Protein AF-A0A7Y4YGF5-F1 (afdb_monomer)

Mean predicted aligned error: 9.77 Å

Nearest PDB structures (foldseek):
  4p02-assembly1_A  TM=7.481E-01  e=6.201E-06  Cereibacter sphaeroides 2.4.1
  5y4r-assembly1_D  TM=6.541E-01  e=2.523E-05  Pseudomonas aeruginosa PAO1
  2rde-assembly1_A  TM=3.828E-01  e=5.875E-06  Vibrio cholerae O395
  1yln-assembly1_A-2  TM=3.482E-01  e=8.122E-06  Vibrio cholerae O1
  7lby-assembly1_A  TM=5.096E-01  e=1.640E-02  Escherichia coli K-12

Structure (mmCIF, N/CA/C/O backbone):
data_AF-A0A7Y4YGF5-F1
#
_entry.id   AF-A0A7Y4YGF5-F1
#
loop_
_atom_site.group_PDB
_atom_site.id
_atom_site.type_symbol
_atom_site.label_atom_id
_atom_site.label_alt_id
_atom_site.label_comp_id
_atom_site.label_asym_id
_atom_site.label_entity_id
_atom_site.label_seq_id
_atom_site.pdbx_PDB_ins_code
_atom_site.Cartn_x
_atom_site.Cartn_y
_atom_site.Cartn_z
_atom_site.occupancy
_atom_site.B_iso_or_equiv
_atom_site.auth_seq_id
_atom_site.auth_comp_id
_atom_site.auth_asym_id
_atom_site.auth_atom_id
_atom_site.pdbx_PDB_model_num
ATOM 1 N N . VAL A 1 1 ? -2.209 5.111 -24.260 1.00 53.00 1 VAL A N 1
ATOM 2 C CA . VAL A 1 1 ? -2.854 5.921 -23.199 1.00 53.00 1 VAL A CA 1
ATOM 3 C C . VAL A 1 1 ? -3.320 4.959 -22.131 1.00 53.00 1 VAL A C 1
ATOM 5 O O . VAL A 1 1 ? -4.175 4.133 -22.423 1.00 53.00 1 VAL A O 1
ATOM 8 N N . THR A 1 2 ? -2.719 5.013 -20.946 1.00 51.09 2 THR A N 1
ATOM 9 C CA . THR A 1 2 ? -3.101 4.150 -19.822 1.00 51.09 2 THR A CA 1
ATOM 10 C C . THR A 1 2 ? -4.464 4.606 -19.287 1.00 51.09 2 THR A C 1
ATOM 12 O O . THR A 1 2 ? -4.613 5.800 -18.996 1.00 51.09 2 THR A O 1
ATOM 15 N N . PRO A 1 3 ? -5.471 3.725 -19.170 1.00 59.25 3 PRO A N 1
ATOM 16 C CA . PRO A 1 3 ? -6.746 4.092 -18.567 1.00 59.25 3 PRO A CA 1
ATOM 17 C C . PRO A 1 3 ? -6.521 4.461 -17.096 1.00 59.25 3 PRO A C 1
ATOM 19 O O . PRO A 1 3 ? -5.985 3.668 -16.324 1.00 59.25 3 PRO A O 1
ATOM 22 N N . LYS A 1 4 ? -6.910 5.671 -16.685 1.00 54.59 4 LYS A N 1
ATOM 23 C CA . LYS A 1 4 ? -6.861 6.069 -15.270 1.00 54.59 4 LYS A CA 1
ATOM 24 C C . LYS A 1 4 ? -8.088 5.516 -14.541 1.00 54.59 4 LYS A C 1
ATOM 26 O O . LYS A 1 4 ? -9.187 5.557 -15.080 1.00 54.59 4 LYS A O 1
ATOM 31 N N . GLY A 1 5 ? -7.903 5.045 -13.308 1.00 58.50 5 GLY A N 1
ATOM 32 C CA . GLY A 1 5 ? -9.007 4.654 -12.419 1.00 58.50 5 GLY A CA 1
ATOM 33 C C . GLY A 1 5 ? -9.378 3.168 -12.414 1.00 58.50 5 GLY A C 1
ATOM 34 O O . GLY A 1 5 ? -10.356 2.801 -11.769 1.00 58.50 5 GLY A O 1
ATOM 35 N N . LEU A 1 6 ? -8.610 2.297 -13.076 1.00 60.84 6 LEU A N 1
ATOM 36 C CA . LEU A 1 6 ? -8.806 0.853 -12.950 1.00 60.84 6 LEU A CA 1
ATOM 37 C C . LEU A 1 6 ? -8.254 0.359 -11.606 1.00 60.84 6 LEU A C 1
ATOM 39 O O . LEU A 1 6 ? -7.063 0.480 -11.318 1.00 60.84 6 LEU A O 1
ATOM 43 N N . LEU A 1 7 ? -9.132 -0.208 -10.778 1.00 68.06 7 LEU A N 1
ATOM 44 C CA . LEU A 1 7 ? -8.719 -0.981 -9.614 1.00 68.06 7 LEU A CA 1
ATOM 45 C C . LEU A 1 7 ? -8.178 -2.317 -10.109 1.00 68.06 7 LEU A C 1
ATOM 47 O O . LEU A 1 7 ? -8.886 -3.068 -10.777 1.00 68.06 7 LEU A O 1
ATOM 51 N N . SER A 1 8 ? -6.934 -2.621 -9.758 1.00 71.25 8 SER A N 1
ATOM 52 C CA . SER A 1 8 ? -6.343 -3.921 -10.051 1.00 71.25 8 SER A CA 1
ATOM 53 C C . SER A 1 8 ? -5.836 -4.552 -8.768 1.00 71.25 8 SER A C 1
ATOM 55 O O . SER A 1 8 ? -5.040 -3.967 -8.029 1.00 71.25 8 SER A O 1
ATOM 57 N N . GLU A 1 9 ? -6.313 -5.762 -8.489 1.00 71.06 9 GLU A N 1
ATOM 58 C CA . GLU A 1 9 ? -5.846 -6.561 -7.355 1.00 71.06 9 GLU A CA 1
ATOM 59 C C . GLU A 1 9 ? -4.568 -7.342 -7.682 1.00 71.06 9 GLU A C 1
ATOM 61 O O . GLU A 1 9 ? -3.843 -7.768 -6.778 1.00 71.06 9 GLU A O 1
ATOM 66 N N . GLN A 1 10 ? -4.277 -7.520 -8.972 1.00 75.69 10 GLN A N 1
ATOM 67 C CA . GLN A 1 10 ? -3.172 -8.328 -9.469 1.00 75.69 10 GLN A CA 1
ATOM 68 C C . GLN A 1 10 ? -2.204 -7.479 -10.282 1.00 75.69 10 GLN A C 1
ATOM 70 O O . GLN A 1 10 ? -2.506 -6.371 -10.713 1.00 75.69 10 GLN A O 1
ATOM 75 N N . ARG A 1 11 ? -0.980 -7.975 -10.436 1.00 80.50 11 ARG A N 1
ATOM 76 C CA . ARG A 1 11 ? -0.036 -7.326 -11.337 1.00 80.50 11 ARG A CA 1
ATOM 77 C C . ARG A 1 11 ? -0.372 -7.731 -12.761 1.00 80.50 11 ARG A C 1
ATOM 79 O O . ARG A 1 11 ? -0.388 -8.923 -13.053 1.00 80.50 11 ARG A O 1
ATOM 86 N N . SER A 1 12 ? -0.579 -6.745 -13.612 1.00 84.94 12 SER A N 1
ATOM 87 C CA . SER A 1 12 ? -0.791 -6.905 -15.044 1.00 84.94 12 SER A CA 1
ATOM 88 C C . SER A 1 12 ? 0.358 -6.256 -15.797 1.00 84.94 12 SER A C 1
ATOM 90 O O . SER A 1 12 ? 0.938 -5.270 -15.347 1.00 84.94 12 SER A O 1
ATOM 92 N N . PHE A 1 13 ? 0.689 -6.821 -16.949 1.00 87.25 13 PHE A N 1
ATOM 93 C CA . PHE A 1 13 ? 1.588 -6.174 -17.888 1.00 87.25 13 PHE A CA 1
ATOM 94 C C . PHE A 1 13 ? 0.768 -5.443 -18.943 1.00 87.25 13 PHE A C 1
ATOM 96 O O . PHE A 1 13 ? -0.071 -6.062 -19.603 1.00 87.25 13 PHE A O 1
ATOM 103 N N . ASP A 1 14 ? 1.008 -4.145 -19.111 1.00 88.38 14 ASP A N 1
ATOM 104 C CA . ASP A 1 14 ? 0.356 -3.358 -20.157 1.00 88.38 14 ASP A CA 1
ATOM 105 C C . ASP A 1 14 ? 1.042 -3.605 -21.509 1.00 88.38 14 ASP A C 1
ATOM 107 O O . ASP A 1 14 ? 1.901 -2.839 -21.953 1.00 88.38 14 ASP A O 1
ATOM 111 N N . TRP A 1 15 ? 0.657 -4.695 -22.180 1.00 88.25 15 TRP A N 1
ATOM 112 C CA . TRP A 1 15 ? 1.153 -5.046 -23.517 1.00 88.25 15 TRP A CA 1
ATOM 113 C C . TRP A 1 15 ? 0.873 -3.960 -24.554 1.00 88.25 15 TRP A C 1
ATOM 115 O O . TRP A 1 15 ? 1.685 -3.740 -25.449 1.00 88.25 15 TRP A O 1
ATOM 125 N N . ARG A 1 16 ? -0.262 -3.260 -24.442 1.00 88.00 16 ARG A N 1
ATOM 126 C CA . ARG A 1 16 ? -0.685 -2.289 -25.455 1.00 88.00 16 ARG A CA 1
ATOM 127 C C . ARG A 1 16 ? 0.216 -1.063 -25.446 1.00 88.00 16 ARG A C 1
ATOM 129 O O . ARG A 1 16 ? 0.618 -0.603 -26.511 1.00 88.00 16 ARG A O 1
ATOM 136 N N . SER A 1 17 ? 0.541 -0.541 -24.265 1.00 86.62 17 SER A N 1
ATOM 137 C CA . SER A 1 17 ? 1.413 0.633 -24.153 1.00 86.62 17 SER A CA 1
ATOM 138 C C . SER A 1 17 ? 2.902 0.291 -24.273 1.00 86.62 17 SER A C 1
ATOM 140 O O . SER A 1 17 ? 3.697 1.180 -24.564 1.00 86.62 17 SER A O 1
ATOM 142 N N . SER A 1 18 ? 3.290 -0.973 -24.074 1.00 92.56 18 SER A N 1
ATOM 143 C CA . SER A 1 18 ? 4.694 -1.414 -24.112 1.00 92.56 18 SER A CA 1
ATOM 144 C C . SER A 1 18 ? 5.109 -2.141 -25.392 1.00 92.56 18 SER A C 1
ATOM 146 O O . SER A 1 18 ? 6.280 -2.488 -25.524 1.00 92.56 18 SER A O 1
ATOM 148 N N . ALA A 1 19 ? 4.203 -2.348 -26.352 1.00 93.69 19 ALA A N 1
ATOM 149 C CA . ALA A 1 19 ? 4.481 -3.108 -27.572 1.00 93.69 19 ALA A CA 1
ATOM 150 C C . ALA A 1 19 ? 5.699 -2.581 -28.350 1.00 93.69 19 ALA A C 1
ATOM 152 O O . ALA A 1 19 ? 6.582 -3.358 -28.708 1.00 93.69 19 ALA A O 1
ATOM 153 N N . SER A 1 20 ? 5.795 -1.263 -28.562 1.00 94.38 20 SER A N 1
ATOM 154 C CA . SER A 1 20 ? 6.939 -0.652 -29.255 1.00 94.38 20 SER A CA 1
ATOM 155 C C . SER A 1 20 ? 8.254 -0.882 -28.510 1.00 94.38 20 SER A C 1
ATOM 157 O O . SER A 1 20 ? 9.275 -1.186 -29.125 1.00 94.38 20 SER A O 1
ATOM 159 N N . LEU A 1 21 ? 8.218 -0.808 -27.179 1.00 95.25 21 LEU A N 1
ATOM 160 C CA . LEU A 1 21 ? 9.375 -1.056 -26.331 1.00 95.25 21 LEU A CA 1
ATOM 161 C C . LEU A 1 21 ? 9.790 -2.532 -26.361 1.00 95.25 21 LEU A C 1
ATOM 163 O O . LEU A 1 21 ? 10.978 -2.840 -26.431 1.00 95.25 21 LEU A O 1
ATOM 167 N N . ALA A 1 22 ? 8.821 -3.448 -26.353 1.00 96.19 22 ALA A N 1
ATOM 168 C CA . ALA A 1 22 ? 9.066 -4.881 -26.455 1.00 96.19 22 ALA A CA 1
ATOM 169 C C . ALA A 1 22 ? 9.700 -5.238 -27.807 1.00 96.19 22 ALA A C 1
ATOM 171 O O . ALA A 1 22 ? 10.696 -5.956 -27.841 1.00 96.19 22 ALA A O 1
ATOM 172 N N . ILE A 1 23 ? 9.187 -4.674 -28.904 1.00 97.25 23 ILE A N 1
ATOM 173 C CA . ILE A 1 23 ? 9.754 -4.848 -30.248 1.00 97.25 23 ILE A CA 1
ATOM 174 C C . ILE A 1 23 ? 11.189 -4.316 -30.302 1.00 97.25 23 ILE A C 1
ATOM 176 O O . ILE A 1 23 ? 12.085 -5.038 -30.733 1.00 97.25 23 ILE A O 1
ATOM 180 N N . ALA A 1 24 ? 11.437 -3.097 -29.810 1.00 97.12 24 ALA A N 1
ATOM 181 C CA . ALA A 1 24 ? 12.786 -2.536 -29.754 1.00 97.12 24 ALA A CA 1
ATOM 182 C C . ALA A 1 24 ? 13.741 -3.430 -28.943 1.00 97.12 24 ALA A C 1
ATOM 184 O O . ALA A 1 24 ? 14.848 -3.712 -29.391 1.00 97.12 24 ALA A O 1
ATOM 185 N N . THR A 1 25 ? 13.283 -3.951 -27.800 1.00 97.50 25 THR A N 1
ATOM 186 C CA . THR A 1 25 ? 14.051 -4.889 -26.961 1.00 97.50 25 THR A CA 1
ATOM 187 C C . THR A 1 25 ? 14.426 -6.153 -27.727 1.00 97.50 25 THR A C 1
ATOM 189 O O . THR A 1 25 ? 15.579 -6.575 -27.682 1.00 97.50 25 THR A O 1
ATOM 192 N N . LEU A 1 26 ? 13.476 -6.745 -28.456 1.00 97.62 26 LEU A N 1
ATOM 193 C CA . LEU A 1 26 ? 13.715 -7.939 -29.270 1.00 97.62 26 LEU A CA 1
ATOM 194 C C . LEU A 1 26 ? 14.716 -7.673 -30.400 1.00 97.62 26 LEU A C 1
ATOM 196 O O . LEU A 1 26 ? 15.623 -8.476 -30.606 1.00 97.62 26 LEU A O 1
ATOM 200 N N . ILE A 1 27 ? 14.598 -6.534 -31.089 1.00 98.06 27 ILE A N 1
ATOM 201 C CA . ILE A 1 27 ? 15.542 -6.126 -32.139 1.00 98.06 27 ILE A CA 1
ATOM 202 C C . ILE A 1 27 ? 16.947 -5.948 -31.554 1.00 98.06 27 ILE A C 1
ATOM 204 O O . ILE A 1 27 ? 17.916 -6.466 -32.106 1.00 98.06 27 ILE A O 1
ATOM 208 N N . THR A 1 28 ? 17.076 -5.260 -30.415 1.00 97.75 28 THR A N 1
ATOM 209 C CA . THR A 1 28 ? 18.371 -5.067 -29.749 1.00 97.75 28 THR A CA 1
ATOM 210 C C . THR A 1 28 ? 18.973 -6.395 -29.283 1.00 97.75 28 THR A C 1
ATOM 212 O O . THR A 1 28 ? 20.167 -6.613 -29.472 1.00 97.75 28 THR A O 1
ATOM 215 N N . LEU A 1 29 ? 18.166 -7.313 -28.740 1.00 97.94 29 LEU A N 1
ATOM 216 C CA . LEU A 1 29 ? 18.616 -8.662 -28.379 1.00 97.94 29 LEU A CA 1
ATOM 217 C C . LEU A 1 29 ? 19.137 -9.435 -29.594 1.00 97.94 29 LEU A C 1
ATOM 219 O O . LEU A 1 29 ? 20.207 -10.034 -29.516 1.00 97.94 29 LEU A O 1
ATOM 223 N N . ALA A 1 30 ? 18.416 -9.395 -30.717 1.00 97.75 30 ALA A N 1
ATOM 224 C CA . ALA A 1 30 ? 18.838 -10.045 -31.954 1.00 97.75 30 ALA A CA 1
ATOM 225 C C . ALA A 1 30 ? 20.150 -9.449 -32.493 1.00 97.75 30 ALA A C 1
ATOM 227 O O . ALA A 1 30 ? 21.046 -10.193 -32.890 1.00 97.75 30 ALA A O 1
ATOM 228 N N . ALA A 1 31 ? 20.300 -8.121 -32.448 1.00 96.12 31 ALA A N 1
ATOM 229 C CA . ALA A 1 31 ? 21.524 -7.437 -32.860 1.00 96.12 31 ALA A CA 1
ATOM 230 C C . ALA A 1 31 ? 22.727 -7.807 -31.974 1.00 96.12 31 ALA A C 1
ATOM 232 O O . ALA A 1 31 ? 23.804 -8.085 -32.497 1.00 96.12 31 ALA A O 1
ATOM 233 N N . ILE A 1 32 ? 22.544 -7.874 -30.650 1.00 96.88 32 ILE A N 1
ATOM 234 C CA . ILE A 1 32 ? 23.588 -8.316 -29.711 1.00 96.88 32 ILE A CA 1
ATOM 235 C C . ILE A 1 32 ? 23.958 -9.777 -29.965 1.00 96.88 32 ILE A C 1
ATOM 237 O O . ILE A 1 32 ? 25.141 -10.098 -30.024 1.00 96.88 32 ILE A O 1
ATOM 241 N N . ALA A 1 33 ? 22.971 -10.658 -30.141 1.00 96.50 33 ALA A N 1
ATOM 242 C CA . ALA A 1 33 ? 23.215 -12.070 -30.421 1.00 96.50 33 ALA A CA 1
ATOM 243 C C . ALA A 1 33 ? 24.006 -12.258 -31.725 1.00 96.50 33 ALA A C 1
ATOM 245 O O . ALA A 1 33 ? 24.992 -12.995 -31.739 1.00 96.50 33 ALA A O 1
ATOM 246 N N . LYS A 1 34 ? 23.629 -11.536 -32.791 1.00 95.12 34 LYS A N 1
ATOM 247 C CA . LYS A 1 34 ? 24.373 -11.509 -34.056 1.00 95.12 34 LYS A CA 1
ATOM 248 C C . LYS A 1 34 ? 25.800 -10.996 -33.852 1.00 95.12 34 LYS A C 1
ATOM 250 O O . LYS A 1 34 ? 26.739 -11.658 -34.277 1.00 95.12 34 LYS A O 1
ATOM 255 N N . GLY A 1 35 ? 25.970 -9.863 -33.171 1.00 93.25 35 GLY A N 1
ATOM 256 C CA . GLY A 1 35 ? 27.286 -9.271 -32.930 1.00 93.25 35 GLY A CA 1
ATOM 257 C C . GLY A 1 35 ? 28.203 -10.163 -32.088 1.00 93.25 35 GLY A C 1
ATOM 258 O O . GLY A 1 35 ? 29.388 -10.259 -32.381 1.00 93.25 35 GLY A O 1
ATOM 259 N N . LEU A 1 36 ? 27.669 -10.864 -31.081 1.00 94.06 36 LEU A N 1
ATOM 260 C CA . LEU A 1 36 ? 28.419 -11.847 -30.288 1.00 94.06 36 LEU A CA 1
ATOM 261 C C . LEU A 1 36 ? 28.856 -13.048 -31.130 1.00 94.06 36 LEU A C 1
ATOM 263 O O . LEU A 1 36 ? 29.982 -13.522 -30.983 1.00 94.06 36 LEU A O 1
ATOM 267 N N . TRP A 1 37 ? 27.978 -13.530 -32.011 1.00 94.00 37 TRP A N 1
ATOM 268 C CA . TRP A 1 37 ? 28.304 -14.610 -32.937 1.00 94.00 37 TRP A CA 1
ATOM 269 C C . TRP A 1 37 ? 29.412 -14.197 -33.916 1.00 94.00 37 TRP A C 1
ATOM 271 O O . TRP A 1 37 ? 30.402 -14.916 -34.048 1.00 94.00 37 TRP A O 1
ATOM 281 N N . GLU A 1 38 ? 29.305 -13.015 -34.529 1.00 91.56 38 GLU A N 1
ATOM 282 C CA . GLU A 1 38 ? 30.322 -12.480 -35.446 1.00 91.56 38 GLU A CA 1
ATOM 283 C C . GLU A 1 38 ? 31.660 -12.224 -34.740 1.00 91.56 38 GLU A C 1
ATOM 285 O O . GLU A 1 38 ? 32.713 -12.600 -35.258 1.00 91.56 38 GLU A O 1
ATOM 290 N N . PHE A 1 39 ? 31.619 -11.666 -33.526 1.00 90.56 39 PHE A N 1
ATOM 291 C CA . PHE A 1 39 ? 32.800 -11.442 -32.691 1.00 90.56 39 PHE A CA 1
ATOM 292 C C . PHE A 1 39 ? 33.558 -12.742 -32.395 1.00 90.56 39 PHE A C 1
ATOM 294 O O . PHE A 1 39 ? 34.790 -12.761 -32.414 1.00 90.56 39 PHE A O 1
ATOM 301 N N . TRP A 1 40 ? 32.828 -13.829 -32.126 1.00 89.50 40 TRP A N 1
ATOM 302 C CA . TRP A 1 40 ? 33.419 -15.130 -31.823 1.00 89.50 40 TRP A CA 1
ATOM 303 C C . TRP A 1 40 ? 33.940 -15.852 -33.073 1.00 89.50 40 TRP A C 1
ATOM 305 O O . TRP A 1 40 ? 35.007 -16.458 -33.013 1.00 89.50 40 TRP A O 1
ATOM 315 N N . TYR A 1 41 ? 33.216 -15.773 -34.195 1.00 91.31 41 TYR A N 1
ATOM 316 C CA . TYR A 1 41 ? 33.535 -16.522 -35.414 1.00 91.31 41 TYR A CA 1
ATOM 317 C C . TYR A 1 41 ? 34.598 -15.847 -36.293 1.00 91.31 41 TYR A C 1
ATOM 319 O O . TYR A 1 41 ? 35.535 -16.509 -36.732 1.00 91.31 41 TYR A O 1
ATOM 327 N N . PHE A 1 42 ? 34.475 -14.542 -36.562 1.00 86.75 42 PHE A N 1
ATOM 328 C CA . PHE A 1 42 ? 35.349 -13.857 -37.523 1.00 86.75 42 PHE A CA 1
ATOM 329 C C . PHE A 1 42 ? 36.626 -13.303 -36.888 1.00 86.75 42 PHE A C 1
ATOM 331 O O . PHE A 1 42 ? 37.650 -13.226 -37.558 1.00 86.75 42 PHE A O 1
ATOM 338 N N . GLY A 1 43 ? 36.597 -12.916 -35.607 1.00 77.25 43 GLY A N 1
ATOM 339 C CA . GLY A 1 43 ? 37.783 -12.486 -34.854 1.00 77.25 43 GLY A CA 1
ATOM 340 C C . GLY A 1 43 ? 38.513 -11.233 -35.373 1.00 77.25 43 GLY A C 1
ATOM 341 O O . GLY A 1 43 ? 39.553 -10.882 -34.814 1.00 77.25 43 GLY A O 1
ATOM 342 N N . ILE A 1 44 ? 37.978 -10.560 -36.393 1.00 72.69 44 ILE A N 1
ATOM 343 C CA . ILE A 1 44 ? 38.493 -9.329 -37.010 1.00 72.69 44 ILE A CA 1
ATOM 344 C C . ILE A 1 44 ? 37.764 -8.125 -36.389 1.00 72.69 44 ILE A C 1
ATOM 346 O O . ILE A 1 44 ? 36.592 -8.231 -36.035 1.00 72.69 44 ILE A O 1
ATOM 350 N N . GLU A 1 45 ? 38.460 -6.995 -36.212 1.00 83.44 45 GLU A N 1
ATOM 351 C CA . GLU A 1 45 ? 37.892 -5.744 -35.661 1.00 83.44 45 GLU A CA 1
ATOM 352 C C . GLU A 1 45 ? 37.242 -5.889 -34.267 1.00 83.44 45 GLU A C 1
ATOM 354 O O . GLU A 1 45 ? 36.229 -5.260 -33.949 1.00 83.44 45 GLU A O 1
ATOM 359 N N . LYS A 1 46 ? 37.847 -6.708 -33.394 1.00 86.62 46 LYS A N 1
ATOM 360 C CA . LYS A 1 46 ? 37.350 -6.971 -32.029 1.00 86.62 46 LYS A CA 1
ATOM 361 C C . LYS A 1 46 ? 37.051 -5.700 -31.233 1.00 86.62 46 LYS A C 1
ATOM 363 O O . LYS A 1 46 ? 36.074 -5.682 -30.488 1.00 86.62 46 LYS A O 1
ATOM 368 N N . ASP A 1 47 ? 37.839 -4.647 -31.426 1.00 89.50 47 ASP A N 1
ATOM 369 C CA . ASP A 1 47 ? 37.638 -3.369 -30.744 1.00 89.50 47 ASP A CA 1
ATOM 370 C C . ASP A 1 47 ? 36.309 -2.713 -31.156 1.00 89.50 47 ASP A C 1
ATOM 372 O O . ASP A 1 47 ? 35.524 -2.316 -30.295 1.00 89.50 47 ASP A O 1
ATOM 376 N N . ALA A 1 48 ? 35.986 -2.676 -32.454 1.00 90.44 48 ALA A N 1
ATOM 377 C CA . ALA A 1 48 ? 34.738 -2.092 -32.952 1.00 90.44 48 ALA A CA 1
ATOM 378 C C . ALA A 1 48 ? 33.507 -2.881 -32.478 1.00 90.44 48 ALA A C 1
ATOM 380 O O . ALA A 1 48 ? 32.522 -2.298 -32.013 1.00 90.44 48 ALA A O 1
ATOM 381 N N . TYR A 1 49 ? 33.576 -4.215 -32.526 1.00 91.12 49 TYR A N 1
ATOM 382 C CA . TYR A 1 49 ? 32.530 -5.075 -31.973 1.00 91.12 49 TYR A CA 1
ATOM 383 C C . TYR A 1 49 ? 32.362 -4.872 -30.469 1.00 91.12 49 TYR A C 1
ATOM 385 O O . TYR A 1 49 ? 31.231 -4.780 -29.998 1.00 91.12 49 TYR A O 1
ATOM 393 N N . PHE A 1 50 ? 33.457 -4.763 -29.713 1.00 91.00 50 PHE A N 1
ATOM 394 C CA . PHE A 1 50 ? 33.405 -4.526 -28.274 1.00 91.00 50 PHE A CA 1
ATOM 395 C C . PHE A 1 50 ? 32.686 -3.213 -27.941 1.00 91.00 50 PHE A C 1
ATOM 397 O O . PHE A 1 50 ? 31.792 -3.206 -27.089 1.00 91.00 50 PHE A O 1
ATOM 404 N N . PHE A 1 51 ? 33.008 -2.119 -28.640 1.00 93.06 51 PHE A N 1
ATOM 405 C CA . PHE A 1 51 ? 32.323 -0.837 -28.458 1.00 93.06 51 PHE A CA 1
ATOM 406 C C . PHE A 1 51 ? 30.830 -0.927 -28.808 1.00 93.06 51 PHE A C 1
ATOM 408 O O . PHE A 1 51 ? 29.987 -0.524 -28.002 1.00 93.06 51 PHE A O 1
ATOM 415 N N . ASN A 1 52 ? 30.483 -1.519 -29.955 1.00 94.25 52 ASN A N 1
ATOM 416 C CA . ASN A 1 52 ? 29.090 -1.663 -30.387 1.00 94.25 52 ASN A CA 1
ATOM 417 C C . ASN A 1 52 ? 28.272 -2.562 -29.452 1.00 94.25 52 ASN A C 1
ATOM 419 O O . ASN A 1 52 ? 27.146 -2.218 -29.094 1.00 94.25 52 ASN A O 1
ATOM 423 N N . LEU A 1 53 ? 28.837 -3.686 -29.005 1.00 94.94 53 LEU A N 1
ATOM 424 C CA . LEU A 1 53 ? 28.191 -4.594 -28.056 1.00 94.94 53 LEU A CA 1
ATOM 425 C C . LEU A 1 53 ? 28.018 -3.945 -26.683 1.00 94.94 53 LEU A C 1
ATOM 427 O O . LEU A 1 53 ? 26.972 -4.123 -26.056 1.00 94.94 53 LEU A O 1
ATOM 431 N N . SER A 1 54 ? 28.996 -3.159 -26.231 1.00 95.19 54 SER A N 1
ATOM 432 C CA . SER A 1 54 ? 28.894 -2.400 -24.981 1.00 95.19 54 SER A CA 1
ATOM 433 C C . SER A 1 54 ? 27.759 -1.377 -25.053 1.00 95.19 54 SER A C 1
ATOM 435 O O . SER A 1 54 ? 26.917 -1.316 -24.154 1.00 95.19 54 SER A O 1
ATOM 437 N N . TRP A 1 55 ? 27.675 -0.627 -26.155 1.00 96.50 55 TRP A N 1
ATOM 438 C CA . TRP A 1 55 ? 26.613 0.356 -26.369 1.00 96.50 55 TRP A CA 1
ATOM 439 C C . TRP A 1 55 ? 25.232 -0.292 -26.504 1.00 96.50 55 TRP A C 1
ATOM 441 O O . TRP A 1 55 ? 24.268 0.134 -25.866 1.00 96.50 55 TRP A O 1
ATOM 451 N N . ALA A 1 56 ? 25.132 -1.371 -27.281 1.00 96.38 56 ALA A N 1
ATOM 452 C CA . ALA A 1 56 ? 23.898 -2.129 -27.426 1.00 96.38 56 ALA A CA 1
ATOM 453 C C . ALA A 1 56 ? 23.442 -2.725 -26.086 1.00 96.38 56 ALA A C 1
ATOM 455 O O . ALA A 1 56 ? 22.254 -2.679 -25.777 1.00 96.38 56 ALA A O 1
ATOM 456 N N . SER A 1 57 ? 24.369 -3.210 -25.255 1.00 95.94 57 SER A N 1
ATOM 457 C CA . SER A 1 57 ? 24.066 -3.716 -23.909 1.00 95.94 57 SER A CA 1
ATOM 458 C C . SER A 1 57 ? 23.541 -2.616 -22.986 1.00 95.94 57 SER A C 1
ATOM 460 O O . SER A 1 57 ? 22.589 -2.841 -22.237 1.00 95.94 57 SER A O 1
ATOM 462 N N . PHE A 1 58 ? 24.111 -1.411 -23.062 1.00 94.19 58 PHE A N 1
ATOM 463 C CA . PHE A 1 58 ? 23.598 -0.253 -22.333 1.00 94.19 58 PHE A CA 1
ATOM 464 C C . PHE A 1 58 ? 22.174 0.115 -22.779 1.00 94.19 58 PHE A C 1
ATOM 466 O O . PHE A 1 58 ? 21.294 0.302 -21.937 1.00 94.19 58 PHE A O 1
ATOM 473 N N . ASN A 1 59 ? 21.907 0.134 -24.089 1.00 95.69 59 ASN A N 1
ATOM 474 C CA . ASN A 1 59 ? 20.558 0.357 -24.620 1.00 95.69 59 ASN A CA 1
ATOM 475 C C . ASN A 1 59 ? 19.587 -0.751 -24.196 1.00 95.69 59 ASN A C 1
ATOM 477 O O . ASN A 1 59 ? 18.461 -0.479 -23.794 1.00 95.69 59 ASN A O 1
ATOM 481 N N . LEU A 1 60 ? 20.025 -2.009 -24.210 1.00 96.00 60 LEU A N 1
ATOM 482 C CA . LEU A 1 60 ? 19.211 -3.125 -23.748 1.00 96.00 60 LEU A CA 1
ATOM 483 C C . LEU A 1 60 ? 18.832 -2.974 -22.266 1.00 96.00 60 LEU A C 1
ATOM 485 O O . LEU A 1 60 ? 17.689 -3.235 -21.888 1.00 96.00 60 LEU A O 1
ATOM 489 N N . LEU A 1 61 ? 19.760 -2.507 -21.426 1.00 92.88 61 LEU A N 1
ATOM 490 C CA . LEU A 1 61 ? 19.490 -2.246 -20.014 1.00 92.88 61 LEU A CA 1
ATOM 491 C C . LEU A 1 61 ? 18.396 -1.183 -19.829 1.00 92.88 61 LEU A C 1
ATOM 493 O O . LEU A 1 61 ? 17.490 -1.377 -19.016 1.00 92.88 61 LEU A O 1
ATOM 497 N N . THR A 1 62 ? 18.443 -0.077 -20.577 1.00 90.94 62 THR A N 1
ATOM 498 C CA . THR A 1 62 ? 17.420 0.980 -20.480 1.00 90.94 62 THR A CA 1
ATOM 499 C C . THR A 1 62 ? 16.057 0.499 -20.981 1.00 90.94 62 THR A C 1
ATOM 501 O O . THR A 1 62 ? 15.039 0.773 -20.338 1.00 90.94 62 THR A O 1
ATOM 504 N N . LEU A 1 63 ? 16.031 -0.303 -22.051 1.00 94.50 63 LEU A N 1
ATOM 505 C CA . LEU A 1 63 ? 14.822 -0.954 -22.559 1.00 94.50 63 LEU A CA 1
ATOM 506 C C . LEU A 1 63 ? 14.201 -1.898 -21.518 1.00 94.50 63 LEU A C 1
ATOM 508 O O . LEU A 1 63 ? 12.996 -1.827 -21.267 1.00 94.50 63 LEU A O 1
ATOM 512 N N . PHE A 1 64 ? 15.010 -2.715 -20.833 1.00 92.75 64 PHE A N 1
ATOM 513 C CA . PHE A 1 64 ? 14.520 -3.565 -19.745 1.00 92.75 64 PHE A CA 1
ATOM 514 C C . PHE A 1 64 ? 13.949 -2.763 -18.577 1.00 92.75 64 PHE A C 1
ATOM 516 O O . PHE A 1 64 ? 12.902 -3.133 -18.044 1.00 92.75 64 PHE A O 1
ATOM 523 N N . VAL A 1 65 ? 14.586 -1.655 -18.183 1.00 89.69 65 VAL A N 1
ATOM 524 C CA . VAL A 1 65 ? 14.033 -0.766 -17.148 1.00 89.69 65 VAL A CA 1
ATOM 525 C C . VAL A 1 65 ? 12.670 -0.223 -17.577 1.00 89.69 65 VAL A C 1
ATOM 527 O O . VAL A 1 65 ? 11.733 -0.253 -16.779 1.00 89.69 65 VAL A O 1
ATOM 530 N N . GLY A 1 66 ? 12.523 0.203 -18.833 1.00 90.38 66 GLY A N 1
ATOM 531 C CA . GLY A 1 66 ? 11.235 0.642 -19.366 1.00 90.38 66 GLY A CA 1
ATOM 532 C C . GLY A 1 66 ? 10.179 -0.473 -19.372 1.00 90.38 66 GLY A C 1
ATOM 533 O O . GLY A 1 66 ? 9.044 -0.242 -18.961 1.00 90.38 66 GLY A O 1
ATOM 534 N N . LEU A 1 67 ? 10.544 -1.704 -19.752 1.00 91.62 67 LEU A N 1
ATOM 535 C CA . LEU A 1 67 ? 9.623 -2.848 -19.731 1.00 91.62 67 LEU A CA 1
ATOM 536 C C . LEU A 1 67 ? 9.187 -3.185 -18.303 1.00 91.62 67 LEU A C 1
ATOM 538 O O . LEU A 1 67 ? 8.020 -3.477 -18.063 1.00 91.62 67 LEU A O 1
ATOM 542 N N . LEU A 1 68 ? 10.085 -3.071 -17.324 1.00 88.75 68 LEU A N 1
ATOM 543 C CA . LEU A 1 68 ? 9.726 -3.238 -15.915 1.00 88.75 68 LEU A CA 1
ATOM 544 C C . LEU A 1 68 ? 8.721 -2.182 -15.433 1.00 88.75 68 LEU A C 1
ATOM 546 O O . LEU A 1 68 ? 7.941 -2.466 -14.523 1.00 88.75 68 LEU A O 1
ATOM 550 N N . MET A 1 69 ? 8.699 -0.986 -16.032 1.00 86.44 69 MET A N 1
ATOM 551 C CA . MET A 1 69 ? 7.687 0.035 -15.733 1.00 86.44 69 MET A CA 1
ATOM 552 C C . MET A 1 69 ? 6.314 -0.288 -16.331 1.00 86.44 69 MET A C 1
ATOM 554 O O . MET A 1 69 ? 5.311 0.135 -15.763 1.00 86.44 69 MET A O 1
ATOM 558 N N . ALA A 1 70 ? 6.255 -1.066 -17.417 1.00 87.88 70 ALA A N 1
ATOM 559 C CA . ALA A 1 70 ? 4.995 -1.546 -17.993 1.00 87.88 70 ALA A CA 1
ATOM 560 C C . ALA A 1 70 ? 4.307 -2.619 -17.131 1.00 87.88 70 ALA A C 1
ATOM 562 O O . ALA A 1 70 ? 3.147 -2.963 -17.360 1.00 87.88 70 ALA A O 1
ATOM 563 N N . TRP A 1 71 ? 5.009 -3.142 -16.123 1.00 86.44 71 TRP A N 1
ATOM 564 C CA . TRP A 1 71 ? 4.431 -4.021 -15.121 1.00 86.44 71 TRP A CA 1
ATOM 565 C C . TRP A 1 71 ? 3.691 -3.187 -14.066 1.00 86.44 71 TRP A C 1
ATOM 567 O O . TRP A 1 71 ? 4.284 -2.628 -13.134 1.00 86.44 71 TRP A O 1
ATOM 577 N N . GLU A 1 72 ? 2.373 -3.097 -14.211 1.00 83.25 72 GLU A N 1
ATOM 578 C CA . GLU A 1 72 ? 1.523 -2.286 -13.354 1.00 83.25 72 GLU A CA 1
ATOM 579 C C . GLU A 1 72 ? 1.467 -2.864 -11.938 1.00 83.25 72 GLU A C 1
ATOM 581 O O . GLU A 1 72 ? 1.314 -4.070 -11.697 1.00 83.25 72 GLU A O 1
ATOM 586 N N . LYS A 1 73 ? 1.609 -1.977 -10.951 1.00 79.44 73 LYS A N 1
ATOM 587 C CA . LYS A 1 73 ? 1.433 -2.352 -9.550 1.00 79.44 73 LYS A CA 1
ATOM 588 C C . LYS A 1 73 ? -0.064 -2.386 -9.228 1.00 79.44 73 LYS A C 1
ATOM 590 O O . LYS A 1 73 ? -0.758 -1.445 -9.596 1.00 79.44 73 LYS A O 1
ATOM 595 N N . PRO A 1 74 ? -0.534 -3.394 -8.468 1.00 79.50 74 PRO A N 1
ATOM 596 C CA . PRO A 1 74 ? -1.885 -3.424 -7.940 1.00 79.50 74 PRO A CA 1
ATOM 597 C C . PRO A 1 74 ? -2.222 -2.111 -7.241 1.00 79.50 74 PRO A C 1
ATOM 599 O O . PRO A 1 74 ? -1.605 -1.776 -6.222 1.00 79.50 74 PRO A O 1
ATOM 602 N N . GLN A 1 75 ? -3.195 -1.387 -7.782 1.00 80.00 75 GLN A N 1
ATOM 603 C CA . GLN A 1 75 ? -3.788 -0.231 -7.132 1.00 80.00 75 GLN A CA 1
ATOM 604 C C . GLN A 1 75 ? -5.068 -0.696 -6.449 1.00 80.00 75 GLN A C 1
ATOM 606 O O . GLN A 1 75 ? -6.125 -0.826 -7.059 1.00 80.00 75 GLN A O 1
ATOM 611 N N . THR A 1 76 ? -4.952 -0.981 -5.154 1.00 80.44 76 THR A N 1
ATOM 612 C CA . THR A 1 76 ? -6.068 -1.486 -4.339 1.00 80.44 76 THR A CA 1
ATOM 613 C C . THR A 1 76 ? -6.813 -0.368 -3.612 1.00 80.44 76 THR A C 1
ATOM 615 O O . THR A 1 76 ? -7.688 -0.640 -2.793 1.00 80.44 76 THR A O 1
ATOM 618 N N . ARG A 1 77 ? -6.393 0.886 -3.803 1.00 81.50 77 ARG A N 1
ATOM 619 C CA . ARG A 1 77 ? -6.991 2.064 -3.175 1.00 81.50 77 ARG A CA 1
ATOM 620 C C . ARG A 1 77 ? -7.798 2.815 -4.221 1.00 81.50 77 ARG A C 1
ATOM 622 O O . ARG A 1 77 ? -7.282 3.107 -5.291 1.00 81.50 77 ARG A O 1
ATOM 629 N N . THR A 1 78 ? -9.037 3.135 -3.870 1.00 82.38 78 THR A N 1
ATOM 630 C CA . THR A 1 78 ? -9.917 4.003 -4.662 1.00 82.38 78 THR A CA 1
ATOM 631 C C . THR A 1 78 ? -9.538 5.472 -4.530 1.00 82.38 78 THR A C 1
ATOM 633 O O . THR A 1 78 ? -9.720 6.232 -5.467 1.00 82.38 78 THR A O 1
ATOM 636 N N . GLU A 1 79 ? -9.005 5.853 -3.368 1.00 86.06 79 GLU A N 1
ATOM 637 C CA . GLU A 1 79 ? -8.661 7.230 -3.029 1.00 86.06 79 GLU A CA 1
ATOM 638 C C . GLU A 1 79 ? -7.196 7.339 -2.621 1.00 86.06 79 GLU A C 1
ATOM 640 O O . GLU A 1 79 ? -6.670 6.499 -1.873 1.00 86.06 79 GLU A O 1
ATOM 645 N N . GLU A 1 80 ? -6.560 8.417 -3.070 1.00 87.50 80 GLU A N 1
ATOM 646 C CA . GLU A 1 80 ? -5.209 8.763 -2.656 1.00 87.50 80 GLU A CA 1
ATOM 647 C C . GLU A 1 80 ? -5.174 9.203 -1.192 1.00 87.50 80 GLU A C 1
ATOM 649 O O . GLU A 1 80 ? -6.118 9.795 -0.664 1.00 87.50 80 GLU A O 1
ATOM 654 N N . ARG A 1 81 ? -4.070 8.878 -0.513 1.00 90.94 81 ARG A N 1
ATOM 655 C CA . ARG A 1 81 ? -3.854 9.247 0.891 1.00 90.94 81 ARG A CA 1
ATOM 656 C C . ARG A 1 81 ? -2.807 10.341 0.987 1.00 90.94 81 ARG A C 1
ATOM 658 O O . ARG A 1 81 ? -1.712 10.192 0.454 1.00 90.94 81 ARG A O 1
ATOM 665 N N . ILE A 1 82 ? -3.125 11.384 1.736 1.00 91.06 82 ILE A N 1
ATOM 666 C CA . ILE A 1 82 ? -2.247 12.516 2.000 1.00 91.06 82 ILE A CA 1
ATOM 667 C C . ILE A 1 82 ? -1.641 12.325 3.387 1.00 91.06 82 ILE A C 1
ATOM 669 O O . ILE A 1 82 ? -2.357 12.043 4.350 1.00 91.06 82 ILE A O 1
ATOM 673 N N . ILE A 1 83 ? -0.319 12.460 3.493 1.00 91.00 83 ILE A N 1
ATOM 674 C CA . ILE A 1 83 ? 0.361 12.500 4.790 1.00 91.00 83 ILE A CA 1
ATOM 675 C C . ILE A 1 83 ? 0.025 13.848 5.415 1.00 91.00 83 ILE A C 1
ATOM 677 O O . ILE A 1 83 ? 0.519 14.880 4.968 1.00 91.00 83 ILE A O 1
ATOM 681 N N . LYS A 1 84 ? -0.857 13.839 6.413 1.00 89.38 84 LYS A N 1
ATOM 682 C CA . LYS A 1 84 ? -1.310 15.056 7.078 1.00 89.38 84 LYS A CA 1
ATOM 683 C C . LYS A 1 84 ? -1.541 14.795 8.566 1.00 89.38 84 LYS A C 1
ATOM 685 O O . LYS A 1 84 ? -2.373 13.941 8.892 1.00 89.38 84 LYS A O 1
ATOM 690 N N . PRO A 1 85 ? -0.843 15.518 9.459 1.00 91.31 85 PRO A N 1
ATOM 691 C CA . PRO A 1 85 ? -1.094 15.452 10.887 1.00 91.31 85 PRO A CA 1
ATOM 692 C C . PRO A 1 85 ? -2.339 16.262 11.247 1.00 91.31 85 PRO A C 1
ATOM 694 O O . PRO A 1 85 ? -2.324 17.488 11.223 1.00 91.31 85 PRO A O 1
ATOM 697 N N . ILE A 1 86 ? -3.427 15.571 11.576 1.00 93.56 86 ILE A N 1
ATOM 698 C CA . ILE A 1 86 ? -4.665 16.158 12.094 1.00 93.56 86 ILE A CA 1
ATOM 699 C C . ILE A 1 86 ? -4.887 15.573 13.492 1.00 93.56 86 ILE A C 1
ATOM 701 O O . ILE A 1 86 ? -4.986 14.346 13.615 1.00 93.56 86 ILE A O 1
ATOM 705 N N . PRO A 1 87 ? -4.933 16.398 14.552 1.00 96.50 87 PRO A N 1
ATOM 706 C CA . PRO A 1 87 ? -5.277 15.920 15.882 1.00 96.50 87 PRO A CA 1
ATOM 707 C C . PRO A 1 87 ? -6.682 15.317 15.884 1.00 96.50 87 PRO A C 1
ATOM 709 O O . PRO A 1 87 ? -7.582 15.800 15.196 1.00 96.50 87 PRO A O 1
ATOM 712 N N . PHE A 1 88 ? -6.884 14.250 16.643 1.00 97.06 88 PHE A N 1
ATOM 713 C CA . PHE A 1 88 ? -8.165 13.568 16.714 1.00 97.06 88 PHE A CA 1
ATOM 714 C C . PHE A 1 88 ? -8.447 13.002 18.100 1.00 97.06 88 PHE A C 1
ATOM 716 O O . PHE A 1 88 ? -7.542 12.777 18.907 1.00 97.06 88 PHE A O 1
ATOM 723 N N . GLU A 1 89 ? -9.718 12.690 18.315 1.00 97.38 89 GLU A N 1
ATOM 724 C CA . GLU A 1 89 ? -10.202 11.933 19.456 1.00 97.38 89 GLU A CA 1
ATOM 725 C C . GLU A 1 89 ? -11.123 10.797 18.987 1.00 97.38 89 GLU A C 1
ATOM 727 O O . GLU A 1 89 ? -12.032 11.016 18.193 1.00 97.38 89 GLU A O 1
ATOM 732 N N . LEU A 1 90 ? -10.890 9.578 19.474 1.00 96.44 90 LEU A N 1
ATOM 733 C CA . LEU A 1 90 ? -11.754 8.415 19.286 1.00 96.44 90 LEU A CA 1
ATOM 734 C C . LEU A 1 90 ? -12.511 8.112 20.576 1.00 96.44 90 LEU A C 1
ATOM 736 O O . LEU A 1 90 ? -11.914 8.098 21.657 1.00 96.44 90 LEU A O 1
ATOM 740 N N . ARG A 1 91 ? -13.801 7.801 20.442 1.00 96.00 91 ARG A N 1
ATOM 741 C CA . ARG A 1 91 ? -14.688 7.400 21.537 1.00 96.00 91 ARG A CA 1
ATOM 742 C C . ARG A 1 91 ? -15.423 6.104 21.208 1.00 96.00 91 ARG A C 1
ATOM 744 O O . ARG A 1 91 ? -15.946 5.941 20.107 1.00 96.00 91 ARG A O 1
ATOM 751 N N . ALA A 1 92 ? -15.484 5.194 22.177 1.00 94.06 92 ALA A N 1
ATOM 752 C CA . ALA A 1 92 ? -16.382 4.038 22.158 1.00 94.06 92 ALA A CA 1
ATOM 753 C C . ALA A 1 92 ? -16.672 3.560 23.587 1.00 94.06 92 ALA A C 1
ATOM 755 O O . ALA A 1 92 ? -15.824 2.942 24.230 1.00 94.06 92 ALA A O 1
ATOM 756 N N . GLY A 1 93 ? -17.875 3.846 24.091 1.00 91.38 93 GLY A N 1
ATOM 757 C CA . GLY A 1 93 ? -18.209 3.594 25.494 1.00 91.38 93 GLY A CA 1
ATOM 758 C C . GLY A 1 93 ? -17.270 4.371 26.422 1.00 91.38 93 GLY A C 1
ATOM 759 O O . GLY A 1 93 ? -17.188 5.592 26.333 1.00 91.38 93 GLY A O 1
ATOM 760 N N . THR A 1 94 ? -16.532 3.663 27.277 1.00 89.56 94 THR A N 1
ATOM 761 C CA . THR A 1 94 ? -15.532 4.247 28.191 1.00 89.56 94 THR A CA 1
ATOM 762 C C . THR A 1 94 ? -14.158 4.455 27.550 1.00 89.56 94 THR A C 1
ATOM 764 O O . THR A 1 94 ? -13.300 5.114 28.137 1.00 89.56 94 THR A O 1
ATOM 767 N N . LEU A 1 95 ? -13.922 3.909 26.352 1.00 91.56 95 LEU A N 1
ATOM 768 C CA . LEU A 1 95 ? -12.652 4.060 25.652 1.00 91.56 95 LEU A CA 1
ATOM 769 C C . LEU A 1 95 ? -12.541 5.469 25.067 1.00 91.56 95 LEU A C 1
ATOM 771 O O . LEU A 1 95 ? -13.362 5.864 24.237 1.00 91.56 95 LEU A O 1
ATOM 775 N N . ARG A 1 96 ? -11.478 6.183 25.449 1.00 94.38 96 ARG A N 1
ATOM 776 C CA . ARG A 1 96 ? -11.101 7.487 24.899 1.00 94.38 96 ARG A CA 1
ATOM 777 C C . ARG A 1 96 ? -9.645 7.446 24.451 1.00 94.38 96 ARG A C 1
ATOM 779 O O . ARG A 1 96 ? -8.763 7.163 25.256 1.00 94.38 96 ARG A O 1
ATOM 786 N N . ILE A 1 97 ? -9.394 7.717 23.174 1.00 94.00 97 ILE A N 1
ATOM 787 C CA . ILE A 1 97 ? -8.040 7.740 22.604 1.00 94.00 97 ILE A CA 1
ATOM 788 C C . ILE A 1 97 ? -7.844 9.067 21.891 1.00 94.00 97 ILE A C 1
ATOM 790 O O . ILE A 1 97 ? -8.604 9.395 20.988 1.00 94.00 97 ILE A O 1
ATOM 794 N N . THR A 1 98 ? -6.802 9.802 22.250 1.00 95.56 98 THR A N 1
ATOM 795 C CA . THR A 1 98 ? -6.367 10.993 21.518 1.00 95.56 98 THR A CA 1
ATOM 796 C C . THR A 1 98 ? -5.107 10.681 20.721 1.00 95.56 98 THR A C 1
ATOM 798 O O . THR A 1 98 ? -4.330 9.788 21.068 1.00 95.56 98 THR A O 1
ATOM 801 N N . GLY A 1 99 ? -4.906 11.388 19.616 1.00 94.50 99 GLY A N 1
ATOM 802 C CA . GLY A 1 99 ? -3.719 11.207 18.794 1.00 94.50 99 GLY A CA 1
ATOM 803 C C . GLY A 1 99 ? -3.680 12.156 17.611 1.00 94.50 99 GLY A C 1
ATOM 804 O O . GLY A 1 99 ? -4.484 13.077 17.507 1.00 94.50 99 GLY A O 1
ATOM 805 N N . THR A 1 100 ? -2.749 11.893 16.701 1.00 95.19 100 THR A N 1
ATOM 806 C CA . THR A 1 100 ? -2.586 12.660 15.465 1.00 95.19 100 THR A CA 1
ATOM 807 C C . THR A 1 100 ? -2.567 11.702 14.287 1.00 95.19 100 THR A C 1
ATOM 809 O O . THR A 1 100 ? -1.893 10.670 14.331 1.00 95.19 100 THR A O 1
ATOM 812 N N . THR A 1 101 ? -3.319 12.011 13.232 1.00 95.38 101 THR A N 1
ATOM 813 C CA . THR A 1 101 ? -3.316 11.193 12.018 1.00 95.38 101 THR A CA 1
ATOM 814 C C . THR A 1 101 ? -1.926 11.175 11.385 1.00 95.38 101 THR A C 1
ATOM 816 O O . THR A 1 101 ? -1.179 12.144 11.428 1.00 95.38 101 THR A O 1
ATOM 819 N N . HIS A 1 102 ? -1.565 10.052 10.780 1.00 93.44 102 HIS A N 1
ATOM 820 C CA . HIS A 1 102 ? -0.383 9.938 9.938 1.00 93.44 102 HIS A CA 1
ATOM 821 C C . HIS A 1 102 ? -0.734 10.193 8.472 1.00 93.44 102 HIS A C 1
ATOM 823 O O . HIS A 1 102 ? -0.072 10.975 7.799 1.00 93.44 102 HIS A O 1
ATOM 829 N N . ASP A 1 103 ? -1.784 9.527 7.988 1.00 93.56 103 ASP A N 1
ATOM 830 C CA . ASP A 1 103 ? -2.309 9.707 6.640 1.00 93.56 103 ASP A CA 1
ATOM 831 C C . ASP A 1 103 ? -3.842 9.767 6.655 1.00 93.56 103 ASP A C 1
ATOM 833 O O . ASP A 1 103 ? -4.490 9.150 7.506 1.00 93.56 103 ASP A O 1
ATOM 837 N N . VAL A 1 104 ? -4.413 10.538 5.728 1.00 94.38 104 VAL A N 1
ATOM 838 C CA . VAL A 1 104 ? -5.856 10.779 5.593 1.00 94.38 104 VAL A CA 1
ATOM 839 C C . VAL A 1 104 ? -6.240 10.762 4.112 1.00 94.38 104 VAL A C 1
ATOM 841 O O . VAL A 1 104 ? -5.499 11.250 3.263 1.00 94.38 104 VAL A O 1
ATOM 844 N N . SER A 1 105 ? -7.397 10.194 3.793 1.00 94.56 105 SER A N 1
ATOM 845 C CA . SER A 1 105 ? -8.067 10.306 2.493 1.00 94.56 105 SER A CA 1
ATOM 846 C C . SER A 1 105 ? -9.548 10.600 2.686 1.00 94.56 105 SER A C 1
ATOM 848 O O . SER A 1 105 ? -10.034 10.630 3.812 1.00 94.56 105 SER A O 1
ATOM 850 N N . LEU A 1 106 ? -10.299 10.737 1.593 1.00 94.00 106 LEU A N 1
ATOM 851 C CA . LEU A 1 106 ? -11.756 10.904 1.643 1.00 94.00 106 LEU A CA 1
ATOM 852 C C . LEU A 1 106 ? -12.509 9.682 2.203 1.00 94.00 106 LEU A C 1
ATOM 854 O O . LEU A 1 106 ? -13.682 9.781 2.545 1.00 94.00 106 LEU A O 1
ATOM 858 N N . THR A 1 107 ? -11.849 8.526 2.310 1.00 94.06 107 THR A N 1
ATOM 859 C CA . THR A 1 107 ? -12.464 7.253 2.729 1.00 94.06 107 THR A CA 1
ATOM 860 C C . THR A 1 107 ? -11.983 6.762 4.089 1.00 94.06 107 THR A C 1
ATOM 862 O O . THR A 1 107 ? -12.583 5.847 4.655 1.00 94.06 107 THR A O 1
ATOM 865 N N . GLY A 1 108 ? -10.918 7.337 4.650 1.00 95.06 108 GLY A N 1
ATOM 866 C CA . GLY A 1 108 ? -10.434 6.922 5.958 1.00 95.06 108 GLY A CA 1
ATOM 867 C C . GLY A 1 108 ? -9.135 7.580 6.390 1.00 95.06 108 GLY A C 1
ATOM 868 O O . GLY A 1 108 ? -8.569 8.423 5.700 1.00 95.06 108 GLY A O 1
ATOM 869 N N . VAL A 1 109 ? -8.636 7.136 7.541 1.00 96.12 109 VAL A N 1
ATOM 870 C CA . VAL A 1 109 ? -7.420 7.662 8.173 1.00 96.12 109 VAL A CA 1
ATOM 871 C C . VAL A 1 109 ? -6.510 6.531 8.628 1.00 96.12 109 VAL A C 1
ATOM 873 O O . VAL A 1 109 ? -6.909 5.363 8.702 1.00 96.12 109 VAL A O 1
ATOM 876 N N . SER A 1 110 ? -5.275 6.858 8.980 1.00 95.19 110 SER A N 1
ATOM 877 C CA . SER A 1 110 ? -4.460 6.001 9.830 1.00 95.19 110 SER A CA 1
ATOM 878 C C . SER A 1 110 ? -3.629 6.810 10.811 1.00 95.19 110 SER A C 1
ATOM 880 O O . SER A 1 110 ? -3.375 7.990 10.586 1.00 95.19 110 SER A O 1
ATOM 882 N N . TRP A 1 111 ? -3.186 6.169 11.888 1.00 94.12 111 TRP A N 1
ATOM 883 C CA . TRP A 1 111 ? -2.250 6.754 12.844 1.00 94.12 111 TRP A CA 1
ATOM 884 C C . TRP A 1 111 ? -1.284 5.702 13.396 1.00 94.12 111 TRP A C 1
ATOM 886 O O . TRP A 1 111 ? -1.495 4.490 13.245 1.00 94.12 111 TRP A O 1
ATOM 896 N N . PHE A 1 112 ? -0.210 6.182 14.019 1.00 92.12 112 PHE A N 1
ATOM 897 C CA . PHE A 1 112 ? 0.757 5.378 14.765 1.00 92.12 112 PHE A CA 1
ATOM 898 C C . PHE A 1 112 ? 0.609 5.617 16.268 1.00 92.12 112 PHE A C 1
ATOM 900 O O . PHE A 1 112 ? 0.215 6.700 16.683 1.00 92.12 112 PHE A O 1
ATOM 907 N N . GLY A 1 113 ? 0.957 4.616 17.078 1.00 85.75 113 GLY A N 1
ATOM 908 C CA . GLY A 1 113 ? 0.880 4.709 18.541 1.00 85.75 113 GLY A CA 1
ATOM 909 C C . GLY A 1 113 ? -0.440 4.209 19.127 1.00 85.75 113 GLY A C 1
ATOM 910 O O . GLY A 1 113 ? -0.781 4.555 20.250 1.00 85.75 113 GLY A O 1
ATOM 911 N N . ALA A 1 114 ? -1.195 3.395 18.384 1.00 83.75 114 ALA A N 1
ATOM 912 C CA . ALA A 1 114 ? -2.370 2.726 18.935 1.00 83.75 114 ALA A CA 1
ATOM 913 C C . ALA A 1 114 ? -1.988 1.783 20.096 1.00 83.75 114 ALA A C 1
ATOM 915 O O . ALA A 1 114 ? -0.911 1.171 20.078 1.00 83.75 114 ALA A O 1
ATOM 916 N N . SER A 1 115 ? -2.885 1.648 21.080 1.00 83.06 115 SER A N 1
ATOM 917 C CA . SER A 1 115 ? -2.732 0.669 22.165 1.00 83.06 115 SER A CA 1
ATOM 918 C C . SER A 1 115 ? -2.519 -0.741 21.590 1.00 83.06 115 SER A C 1
ATOM 920 O O . SER A 1 115 ? -3.109 -1.073 20.562 1.00 83.06 115 SER A O 1
ATOM 922 N N . PRO A 1 116 ? -1.693 -1.602 22.215 1.00 80.06 116 PRO A N 1
ATOM 923 C CA . PRO A 1 116 ? -1.586 -3.007 21.827 1.00 80.06 116 PRO A CA 1
ATOM 924 C C . PRO A 1 116 ? -2.859 -3.821 22.114 1.00 80.06 116 PRO A C 1
ATOM 926 O O . PRO A 1 116 ? -2.892 -5.004 21.769 1.00 80.06 116 PRO A O 1
ATOM 929 N N . ASP A 1 117 ?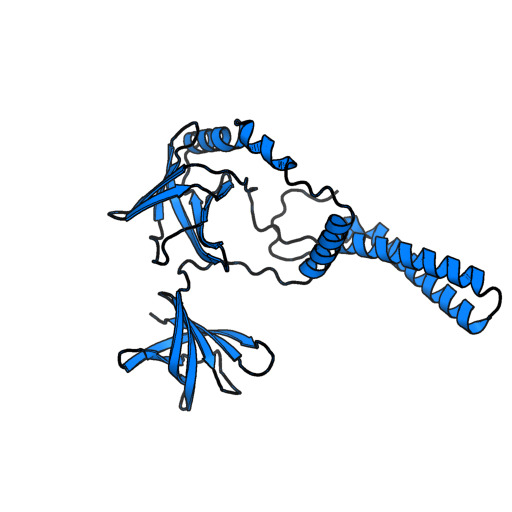 -3.876 -3.231 22.740 1.00 83.56 117 ASP A N 1
ATOM 930 C CA . ASP A 1 117 ? -5.139 -3.898 23.034 1.00 83.56 117 ASP A CA 1
ATOM 931 C C . ASP A 1 117 ? -6.101 -3.868 21.836 1.00 83.56 117 ASP A C 1
ATOM 933 O O . ASP A 1 117 ? -6.057 -2.950 21.011 1.00 83.56 117 ASP A O 1
ATOM 937 N N . PRO A 1 118 ? -6.981 -4.874 21.686 1.00 84.25 118 PRO A N 1
ATOM 938 C CA . PRO A 1 118 ? -8.006 -4.858 20.651 1.00 84.25 118 PRO A CA 1
ATOM 939 C C . PRO A 1 118 ? -8.883 -3.606 20.748 1.00 84.25 118 PRO A C 1
ATOM 941 O O . PRO A 1 118 ? -9.372 -3.257 21.818 1.00 84.25 118 PRO A O 1
ATOM 944 N N . LEU A 1 119 ? -9.107 -2.957 19.606 1.00 89.81 119 LEU A N 1
ATOM 945 C CA . LEU A 1 119 ? -10.006 -1.813 19.513 1.00 89.81 119 LEU A CA 1
ATOM 946 C C . LEU A 1 119 ? -11.409 -2.280 19.104 1.00 89.81 119 LEU A C 1
ATOM 948 O O . LEU A 1 119 ? -11.521 -3.256 18.350 1.00 89.81 119 LEU A O 1
ATOM 952 N N . PRO A 1 120 ? -12.471 -1.581 19.540 1.00 91.69 120 PRO A N 1
ATOM 953 C CA . PRO A 1 120 ? -13.822 -1.828 19.059 1.00 91.69 120 PRO A CA 1
ATOM 954 C C . PRO A 1 120 ? -13.907 -1.740 17.525 1.00 91.69 120 PRO A C 1
ATOM 956 O O . PRO A 1 120 ? -13.192 -0.949 16.903 1.00 91.69 120 PRO A O 1
ATOM 959 N N . PRO A 1 121 ? -14.786 -2.528 16.881 1.00 91.62 121 PRO A N 1
ATOM 960 C CA . PRO A 1 121 ? -14.913 -2.526 15.424 1.00 91.62 121 PRO A CA 1
ATOM 961 C C . PRO A 1 121 ? -15.453 -1.197 14.880 1.00 91.62 121 PRO A C 1
ATOM 963 O O . PRO A 1 121 ? -15.137 -0.834 13.746 1.00 91.62 121 PRO A O 1
ATOM 966 N N . THR A 1 122 ? -16.245 -0.479 15.677 1.00 95.06 122 THR A N 1
ATOM 967 C CA . THR A 1 122 ? -16.837 0.823 15.356 1.00 95.06 122 THR A CA 1
ATOM 968 C C . THR A 1 122 ? -16.613 1.796 16.501 1.00 95.06 122 THR A C 1
ATOM 970 O O . THR A 1 122 ? -16.758 1.419 17.663 1.00 95.06 122 THR A O 1
ATOM 973 N N . MET A 1 123 ? -16.255 3.031 16.168 1.00 96.06 123 MET A N 1
ATOM 974 C CA . MET A 1 123 ? -15.965 4.112 17.112 1.00 96.06 123 MET A CA 1
ATOM 975 C C . MET A 1 123 ? -16.461 5.432 16.515 1.00 96.06 123 MET A C 1
ATOM 977 O O . MET A 1 123 ? -16.628 5.524 15.297 1.00 96.06 123 MET A O 1
ATOM 981 N N . ASP A 1 124 ? -16.637 6.449 17.347 1.00 96.81 124 ASP A N 1
ATOM 982 C CA . ASP A 1 124 ? -16.845 7.821 16.890 1.00 96.81 124 ASP A CA 1
ATOM 983 C C . ASP A 1 124 ? -15.509 8.558 16.904 1.00 96.81 124 ASP A C 1
ATOM 985 O O . ASP A 1 124 ? -14.739 8.450 17.859 1.00 96.81 124 ASP A O 1
ATOM 989 N N . MET A 1 125 ? -15.210 9.273 15.824 1.00 96.69 125 MET A N 1
ATOM 990 C CA . MET A 1 125 ? -13.971 10.013 15.636 1.00 96.69 125 MET A CA 1
ATOM 991 C C . MET A 1 125 ? -14.270 11.497 15.474 1.00 96.69 125 MET A C 1
ATOM 993 O O . MET A 1 125 ? -14.917 11.896 14.506 1.00 96.69 125 MET A O 1
ATOM 997 N N . SER A 1 126 ? -13.737 12.305 16.381 1.00 97.00 126 SER A N 1
ATOM 998 C CA . SER A 1 126 ? -13.674 13.757 16.256 1.00 97.00 126 SER A CA 1
ATOM 999 C C . SER A 1 126 ? -12.342 14.134 15.619 1.00 97.00 126 SER A C 1
ATOM 1001 O O . SER A 1 126 ? -11.282 13.845 16.173 1.00 97.00 126 SER A O 1
ATOM 1003 N N . LEU A 1 127 ? -12.378 14.761 14.448 1.00 95.81 127 LEU A N 1
ATOM 1004 C CA . LEU A 1 127 ? -11.200 15.330 13.798 1.00 95.81 127 LEU A CA 1
ATOM 1005 C C . LEU A 1 127 ? -11.091 16.802 14.189 1.00 95.81 127 LEU A C 1
ATOM 1007 O O . LEU A 1 127 ? -11.998 17.582 13.917 1.00 95.81 127 LEU A O 1
ATOM 1011 N N . HIS A 1 128 ? -9.971 17.192 14.786 1.00 94.31 128 HIS A N 1
ATOM 1012 C CA . HIS A 1 128 ? -9.682 18.560 15.218 1.00 94.31 128 HIS A CA 1
ATOM 1013 C C . HIS A 1 128 ? -8.761 19.250 14.206 1.00 94.31 128 HIS A C 1
ATOM 1015 O O . HIS A 1 128 ? -7.659 19.690 14.526 1.00 94.31 128 HIS A O 1
ATOM 1021 N N . GLY A 1 129 ? -9.204 19.270 12.947 1.00 87.50 129 GLY A N 1
ATOM 1022 C CA . GLY A 1 129 ? -8.556 20.039 11.888 1.00 87.50 129 GLY A CA 1
ATOM 1023 C C . GLY A 1 129 ? -8.891 21.527 11.970 1.00 87.50 129 GLY A C 1
ATOM 1024 O O . GLY A 1 129 ? -9.388 22.021 12.979 1.00 87.50 129 GLY A O 1
ATOM 1025 N N . ARG A 1 130 ? -8.678 22.239 10.859 1.00 87.69 130 ARG A N 1
ATOM 1026 C CA . ARG A 1 130 ? -9.085 23.644 10.717 1.00 87.69 130 ARG A CA 1
ATOM 1027 C C . ARG A 1 130 ? -10.592 23.810 10.899 1.00 87.69 130 ARG A C 1
ATOM 1029 O O . ARG A 1 130 ? -11.034 24.799 11.470 1.00 87.69 130 ARG A O 1
ATOM 1036 N N . ILE A 1 131 ? -11.362 22.843 10.402 1.00 91.06 131 ILE A N 1
ATOM 1037 C CA . ILE A 1 131 ? -12.804 22.772 10.626 1.00 91.06 131 ILE A CA 1
ATOM 1038 C C . ILE A 1 131 ? -13.095 21.454 11.346 1.00 91.06 131 ILE A C 1
ATOM 1040 O O . ILE A 1 131 ? -12.957 20.398 10.717 1.00 91.06 131 ILE A O 1
ATOM 1044 N N . PRO A 1 132 ? -13.432 21.483 12.647 1.00 93.75 132 PRO A N 1
ATOM 1045 C CA . PRO A 1 132 ? -13.659 20.268 13.404 1.00 93.75 132 PRO A CA 1
ATOM 1046 C C . PRO A 1 132 ? -14.989 19.621 13.022 1.00 93.75 132 PRO A C 1
ATOM 1048 O O . PRO A 1 132 ? -15.980 20.310 12.789 1.00 93.75 132 PRO A O 1
ATOM 1051 N N . PHE A 1 133 ? -15.016 18.293 12.978 1.00 95.44 133 PHE A N 1
ATOM 1052 C CA . PHE A 1 133 ? -16.252 17.531 12.814 1.00 95.44 133 PHE A CA 1
ATOM 1053 C C . PHE A 1 133 ? -16.117 16.133 13.416 1.00 95.44 133 PHE A C 1
ATOM 1055 O O . PHE A 1 133 ? -15.005 15.625 13.597 1.00 95.44 133 PHE A O 1
ATOM 1062 N N . THR A 1 134 ? -17.258 15.508 13.697 1.00 96.06 134 THR A N 1
ATOM 1063 C CA . THR A 1 134 ? -17.329 14.168 14.284 1.00 96.06 134 THR A CA 1
ATOM 1064 C C . THR A 1 134 ? -18.037 13.221 13.333 1.00 96.06 134 THR A C 1
ATOM 1066 O O . THR A 1 134 ? -19.069 13.553 12.755 1.00 96.06 134 THR A O 1
ATOM 1069 N N . CYS A 1 135 ? -17.487 12.025 13.159 1.00 95.69 135 CYS A N 1
ATOM 1070 C CA . CYS A 1 135 ? -18.061 11.010 12.285 1.00 95.69 135 CYS A CA 1
ATOM 1071 C C . CYS A 1 135 ? -17.837 9.603 12.835 1.00 95.69 135 CYS A C 1
ATOM 1073 O O . CYS A 1 135 ? -16.916 9.361 13.614 1.00 95.69 135 CYS A O 1
ATOM 1075 N N . GLN A 1 136 ? -18.659 8.654 12.393 1.00 96.88 136 GLN A N 1
ATOM 1076 C CA . GLN A 1 136 ? -18.461 7.256 12.740 1.00 96.88 136 GLN A CA 1
ATOM 1077 C C . GLN A 1 136 ? -17.361 6.640 11.869 1.00 96.88 136 GLN A C 1
ATOM 1079 O O . GLN A 1 136 ? -17.288 6.854 10.655 1.00 96.88 136 GLN A O 1
ATOM 1084 N N . VAL A 1 137 ? -16.525 5.814 12.485 1.00 96.88 137 VAL A N 1
ATOM 1085 C CA . VAL A 1 137 ? -15.427 5.104 11.833 1.00 96.88 137 VAL A CA 1
ATOM 1086 C C . VAL A 1 137 ? -15.484 3.607 12.109 1.00 96.88 137 VAL A C 1
ATOM 1088 O O . VAL A 1 137 ? -15.980 3.153 13.140 1.00 96.88 137 VAL A O 1
ATOM 1091 N N . ARG A 1 138 ? -14.943 2.821 11.177 1.00 95.88 138 ARG A N 1
ATOM 1092 C CA . ARG A 1 138 ? -14.786 1.368 11.280 1.00 95.88 138 ARG A CA 1
ATOM 1093 C C . ARG A 1 138 ? -13.316 0.975 11.256 1.00 95.88 138 ARG A C 1
ATOM 1095 O O . ARG A 1 138 ? -12.564 1.428 10.393 1.00 95.88 138 ARG A O 1
ATOM 1102 N N . LEU A 1 139 ? -12.930 0.052 12.132 1.00 93.81 139 LEU A N 1
ATOM 1103 C CA . LEU A 1 139 ? -11.594 -0.530 12.170 1.00 93.81 139 LEU A CA 1
ATOM 1104 C C . LEU A 1 139 ? -11.304 -1.373 10.916 1.00 93.81 139 LEU A C 1
ATOM 1106 O O . LEU A 1 139 ? -11.926 -2.412 10.690 1.00 93.81 139 LEU A O 1
ATOM 1110 N N . VAL A 1 140 ? -10.328 -0.960 10.104 1.00 91.69 140 VAL A N 1
ATOM 1111 C CA . VAL A 1 140 ? -9.907 -1.693 8.893 1.00 91.69 140 VAL A CA 1
ATOM 1112 C C . VAL A 1 140 ? -8.715 -2.590 9.188 1.00 91.69 140 VAL A C 1
ATOM 1114 O O . VAL A 1 140 ? -8.706 -3.761 8.811 1.00 91.69 140 VAL A O 1
ATOM 1117 N N . TYR A 1 141 ? -7.703 -2.054 9.867 1.00 89.94 141 TYR A N 1
ATOM 1118 C CA . TYR A 1 141 ? -6.560 -2.834 10.318 1.00 89.94 141 TYR A CA 1
ATOM 1119 C C . TYR A 1 141 ? -5.976 -2.252 11.602 1.00 89.94 141 TYR A C 1
ATOM 1121 O O . TYR A 1 141 ? -6.008 -1.049 11.831 1.00 89.94 141 TYR A O 1
ATOM 1129 N N . HIS A 1 142 ? -5.391 -3.124 12.408 1.00 90.12 142 HIS A N 1
ATOM 1130 C CA . HIS A 1 142 ? -4.679 -2.811 13.628 1.00 90.12 142 HIS A CA 1
ATOM 1131 C C . HIS A 1 142 ? -3.549 -3.829 13.785 1.00 90.12 142 HIS A C 1
ATOM 1133 O O . HIS A 1 142 ? -3.785 -5.020 14.013 1.00 90.12 142 HIS A O 1
ATOM 1139 N N . ASP A 1 143 ? -2.315 -3.385 13.556 1.00 86.94 143 ASP A N 1
ATOM 1140 C CA . ASP A 1 143 ? -1.163 -4.281 13.534 1.00 86.94 143 ASP A CA 1
ATOM 1141 C C . ASP A 1 143 ? 0.119 -3.571 13.964 1.00 86.94 143 ASP A C 1
ATOM 1143 O O . ASP A 1 143 ? 0.291 -2.364 13.788 1.00 86.94 143 ASP A O 1
ATOM 1147 N N . ARG A 1 144 ? 1.060 -4.350 14.493 1.00 82.38 144 ARG A N 1
ATOM 1148 C CA . ARG A 1 144 ? 2.367 -3.838 14.895 1.00 82.38 144 ARG A CA 1
ATOM 1149 C C . ARG A 1 144 ? 3.257 -3.658 13.667 1.00 82.38 144 ARG A C 1
ATOM 1151 O O . ARG A 1 144 ? 3.466 -4.590 12.881 1.00 82.38 144 ARG A O 1
ATOM 1158 N N . LEU A 1 145 ? 3.824 -2.467 13.509 1.00 76.62 145 LEU A N 1
ATOM 1159 C CA . LEU A 1 145 ? 4.885 -2.200 12.548 1.00 76.62 145 LEU A CA 1
ATOM 1160 C C . LEU A 1 145 ? 6.241 -2.320 13.255 1.00 76.62 145 LEU A C 1
ATOM 1162 O O . LEU A 1 145 ? 6.451 -1.783 14.340 1.00 76.62 145 LEU A O 1
ATOM 1166 N N . SER A 1 146 ? 7.174 -3.052 12.646 1.00 65.88 146 SER A N 1
ATOM 1167 C CA . SER A 1 146 ? 8.534 -3.172 13.178 1.00 65.88 146 SER A CA 1
ATOM 1168 C C . 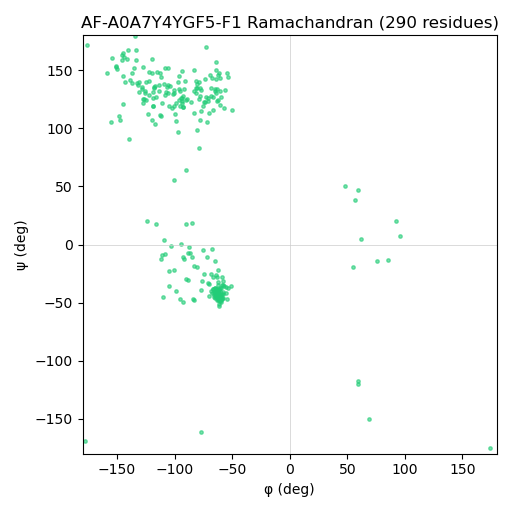SER A 1 146 ? 9.175 -1.785 13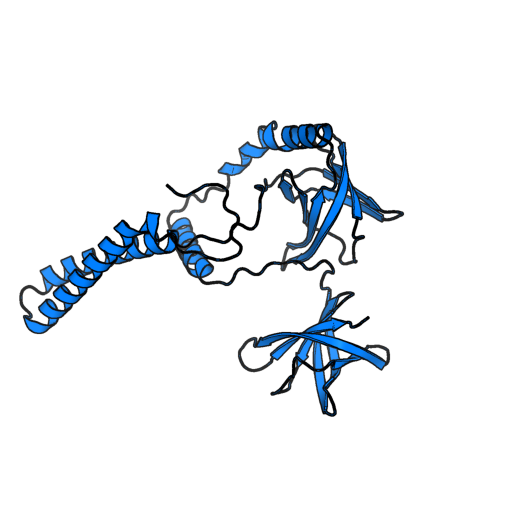.242 1.00 65.88 146 SER A C 1
ATOM 1170 O O . SER A 1 146 ? 9.296 -1.144 12.205 1.00 65.88 146 SER A O 1
ATOM 1172 N N . GLY A 1 147 ? 9.569 -1.336 14.436 1.00 69.31 147 GLY A N 1
ATOM 1173 C CA . GLY A 1 147 ? 10.259 -0.057 14.649 1.00 69.31 147 GLY A CA 1
ATOM 1174 C C . GLY A 1 147 ? 9.372 1.188 14.795 1.00 69.31 147 GLY A C 1
ATOM 1175 O O . GLY A 1 147 ? 9.872 2.196 15.268 1.00 69.31 147 GLY A O 1
ATOM 1176 N N . SER A 1 148 ? 8.074 1.135 14.465 1.00 70.31 148 SER A N 1
ATOM 1177 C CA . SER A 1 148 ? 7.176 2.318 14.499 1.00 70.31 148 SER A CA 1
ATOM 1178 C C . SER A 1 148 ? 5.935 2.124 15.381 1.00 70.31 148 SER A C 1
ATOM 1180 O O . SER A 1 148 ? 4.919 2.790 15.198 1.00 70.31 148 SER A O 1
ATOM 1182 N N . GLY A 1 149 ? 5.991 1.170 16.312 1.00 83.12 149 GLY A N 1
ATOM 1183 C CA . GLY A 1 149 ? 4.879 0.858 17.211 1.00 83.12 149 GLY A CA 1
ATOM 1184 C C . GLY A 1 149 ? 3.688 0.216 16.498 1.00 83.12 149 GLY A C 1
ATOM 1185 O O . GLY A 1 149 ? 3.840 -0.522 15.520 1.00 83.12 149 GLY A O 1
ATOM 1186 N N . THR A 1 150 ? 2.487 0.453 17.014 1.00 87.81 150 THR A N 1
ATOM 1187 C CA . THR A 1 150 ? 1.250 -0.094 16.449 1.00 87.81 150 THR A CA 1
ATOM 1188 C C . THR A 1 150 ? 0.636 0.896 15.467 1.00 87.81 150 THR A C 1
ATOM 1190 O O . THR A 1 150 ? 0.435 2.062 15.809 1.00 87.81 150 THR A O 1
ATOM 1193 N N . LYS A 1 151 ? 0.342 0.438 14.243 1.00 91.12 151 LYS A N 1
ATOM 1194 C CA . LYS A 1 151 ? -0.377 1.219 13.231 1.00 91.12 151 LYS A CA 1
ATOM 1195 C C . LYS A 1 151 ? -1.831 0.777 13.203 1.00 91.12 151 LYS A C 1
ATOM 1197 O O . LYS A 1 151 ? -2.120 -0.419 13.100 1.00 91.12 151 LYS A O 1
ATOM 1202 N N . CYS A 1 152 ? -2.730 1.746 13.207 1.00 93.25 152 CYS A N 1
ATOM 1203 C CA . CYS A 1 152 ? -4.155 1.508 13.068 1.00 93.25 152 CYS A CA 1
ATOM 1204 C C . CYS A 1 152 ? -4.704 2.278 11.867 1.00 93.25 152 CYS A C 1
ATOM 1206 O O . CYS A 1 152 ? -4.258 3.386 11.572 1.00 93.25 152 CYS A O 1
ATOM 1208 N N . GLY A 1 153 ? -5.614 1.651 11.129 1.00 94.19 153 GLY A N 1
ATOM 1209 C CA . GLY A 1 153 ? -6.294 2.224 9.978 1.00 94.19 153 GLY A CA 1
ATOM 1210 C C . GLY A 1 153 ? -7.798 2.126 10.144 1.00 94.19 153 GLY A C 1
ATOM 1211 O O . GLY A 1 153 ? -8.330 1.054 10.447 1.00 94.19 153 GLY A O 1
ATOM 1212 N N . LEU A 1 154 ? -8.470 3.241 9.896 1.00 95.38 154 LEU A N 1
ATOM 1213 C CA . LEU A 1 154 ? -9.911 3.397 10.022 1.00 95.38 154 LEU A CA 1
ATOM 1214 C C . LEU A 1 154 ? -10.502 3.774 8.669 1.00 95.38 154 LEU A C 1
ATOM 1216 O O . LEU A 1 154 ? -9.858 4.463 7.878 1.00 95.38 154 LEU A O 1
ATOM 1220 N N . ALA A 1 155 ? -11.725 3.330 8.417 1.00 95.94 155 ALA A N 1
ATOM 1221 C CA . ALA A 1 155 ? -12.549 3.798 7.312 1.00 95.94 155 ALA A CA 1
ATOM 1222 C C . ALA A 1 155 ? -13.692 4.639 7.868 1.00 95.94 155 ALA A C 1
ATOM 1224 O O . ALA A 1 155 ? -14.298 4.252 8.868 1.00 95.94 155 ALA A O 1
ATOM 1225 N N . PHE A 1 156 ? -14.005 5.750 7.214 1.00 96.12 156 PHE A N 1
ATOM 1226 C CA . PHE A 1 156 ? -15.196 6.520 7.544 1.00 96.12 156 PHE A CA 1
ATOM 1227 C C . PHE A 1 156 ? -16.453 5.729 7.180 1.00 96.12 156 PHE A C 1
ATOM 1229 O O . PHE A 1 156 ? -16.479 5.004 6.182 1.00 96.12 156 PHE A O 1
ATOM 1236 N N . ARG A 1 157 ? -17.499 5.851 7.997 1.00 94.81 157 ARG A N 1
ATOM 1237 C CA . ARG A 1 157 ? -18.784 5.188 7.785 1.00 94.81 157 ARG A CA 1
ATOM 1238 C C . ARG A 1 157 ? -19.872 6.241 7.629 1.00 94.81 157 ARG A C 1
ATOM 1240 O O . ARG A 1 157 ? -20.027 7.082 8.504 1.00 94.81 157 ARG A O 1
ATOM 1247 N N . ASN A 1 158 ? -20.622 6.155 6.528 1.00 88.00 158 ASN A N 1
ATOM 1248 C CA . ASN A 1 158 ? -21.779 7.008 6.237 1.00 88.00 158 ASN A CA 1
ATOM 1249 C C . ASN A 1 158 ? -21.494 8.509 6.448 1.00 88.00 158 ASN A C 1
ATOM 1251 O O . ASN A 1 158 ? -22.234 9.188 7.155 1.00 88.00 158 ASN A O 1
ATOM 1255 N N . LEU A 1 159 ? -20.403 9.024 5.866 1.00 92.06 159 LEU A N 1
ATOM 1256 C CA . LEU A 1 159 ? -20.153 10.468 5.860 1.00 92.06 159 LEU A CA 1
ATOM 1257 C C . LEU A 1 159 ? -21.309 11.175 5.149 1.00 92.06 159 LEU A C 1
ATOM 1259 O O . LEU A 1 159 ? -21.621 10.838 4.008 1.00 92.06 159 LEU A O 1
ATOM 1263 N N . SER A 1 160 ? -21.911 12.162 5.812 1.00 92.94 160 SER A N 1
ATOM 1264 C CA . SER A 1 160 ? -22.826 13.092 5.152 1.00 92.94 160 SER A CA 1
ATOM 1265 C C . SER A 1 160 ? -22.069 13.912 4.104 1.00 92.94 160 SER A C 1
ATOM 1267 O O . SER A 1 160 ? -20.852 14.098 4.208 1.00 92.94 160 SER A O 1
ATOM 1269 N N . GLU A 1 161 ? -22.786 14.442 3.113 1.00 94.12 161 GLU A N 1
ATOM 1270 C CA . GLU A 1 161 ? -22.203 15.353 2.115 1.00 94.12 161 GLU A CA 1
ATOM 1271 C C . GLU A 1 161 ? -21.527 16.563 2.770 1.00 94.12 161 GLU A C 1
ATOM 1273 O O . GLU A 1 161 ? -20.443 16.986 2.367 1.00 94.12 161 GLU A O 1
ATOM 1278 N N . GLU A 1 162 ? -22.106 17.065 3.861 1.00 94.38 162 GLU A N 1
ATOM 1279 C CA . GLU A 1 162 ? -21.502 18.125 4.658 1.00 94.38 162 GLU A CA 1
ATOM 1280 C C . GLU A 1 162 ? -20.153 17.699 5.254 1.00 94.38 162 GLU A C 1
ATOM 1282 O O . GLU A 1 162 ? -19.145 18.367 5.022 1.00 94.38 162 GLU A O 1
ATOM 1287 N N . HIS A 1 163 ? -20.085 16.560 5.954 1.00 94.31 163 HIS A N 1
ATOM 1288 C CA . HIS A 1 163 ? -18.827 16.068 6.523 1.00 94.31 163 HIS A CA 1
ATOM 1289 C C . HIS A 1 163 ? -17.786 15.749 5.444 1.00 94.31 163 HIS A C 1
ATOM 1291 O O . HIS A 1 163 ? -16.596 16.003 5.638 1.00 94.31 163 HIS A O 1
ATOM 1297 N N . ARG A 1 164 ? -18.214 15.248 4.279 1.00 94.06 164 ARG A N 1
ATOM 1298 C CA . ARG A 1 164 ? -17.339 15.029 3.121 1.00 94.06 164 ARG A CA 1
ATOM 1299 C C . ARG A 1 164 ? -16.756 16.349 2.610 1.00 94.06 164 ARG A C 1
ATOM 1301 O O . ARG A 1 164 ? -15.551 16.417 2.361 1.00 94.06 164 ARG A O 1
ATOM 1308 N N . ARG A 1 165 ? -17.570 17.407 2.510 1.00 94.69 165 ARG A N 1
ATOM 1309 C CA . ARG A 1 165 ? -17.117 18.760 2.148 1.00 94.69 165 ARG A CA 1
ATOM 1310 C C . ARG A 1 165 ? -16.109 19.298 3.163 1.00 94.69 165 ARG A C 1
ATOM 1312 O O . ARG A 1 165 ? -15.055 19.791 2.767 1.00 94.69 165 ARG A O 1
ATOM 1319 N N . LEU A 1 166 ? -16.395 19.168 4.459 1.00 93.62 166 LEU A N 1
ATOM 1320 C CA . LEU A 1 166 ? -15.493 19.609 5.528 1.00 93.62 166 LEU A CA 1
ATOM 1321 C C . LEU A 1 166 ? -14.157 18.862 5.500 1.00 93.62 166 LEU A C 1
ATOM 1323 O O . LEU A 1 166 ? -13.100 19.473 5.665 1.00 93.62 166 LEU A O 1
ATOM 1327 N N . LEU A 1 167 ? -14.180 17.552 5.253 1.00 93.56 167 LEU A N 1
ATOM 1328 C CA . LEU A 1 167 ? -12.974 16.744 5.102 1.00 93.56 167 LEU A CA 1
ATOM 1329 C C . LEU A 1 167 ? -12.146 17.186 3.889 1.00 93.56 167 LEU A C 1
ATOM 1331 O O . LEU A 1 167 ? -10.932 17.336 4.003 1.00 93.56 167 LEU A O 1
ATOM 1335 N N . LEU A 1 168 ? -12.793 17.440 2.748 1.00 93.50 168 LEU A N 1
ATOM 1336 C CA . LEU A 1 168 ? -12.126 17.926 1.540 1.00 93.50 168 LEU A CA 1
ATOM 1337 C C . LEU A 1 168 ? -11.437 19.272 1.795 1.00 93.50 168 LEU A C 1
ATOM 1339 O O . LEU A 1 168 ? -10.255 19.415 1.487 1.00 93.50 168 LEU A O 1
ATOM 1343 N N . LEU A 1 169 ? -12.131 20.225 2.423 1.00 92.12 169 LEU A N 1
ATOM 1344 C CA . LEU A 1 169 ? -11.553 21.523 2.786 1.00 92.12 169 LEU A CA 1
ATOM 1345 C C . LEU A 1 169 ? -10.366 21.367 3.744 1.00 92.12 169 LEU A C 1
ATOM 1347 O O . LEU A 1 169 ? -9.319 21.982 3.547 1.00 92.12 169 LEU A O 1
ATOM 1351 N N . ASN A 1 170 ? -10.487 20.496 4.750 1.00 90.38 170 ASN A N 1
ATOM 1352 C CA . ASN A 1 170 ? -9.383 20.209 5.664 1.00 90.38 170 ASN A CA 1
ATOM 1353 C C . ASN A 1 170 ? -8.175 19.583 4.952 1.00 90.38 170 ASN A C 1
ATOM 1355 O O . ASN A 1 170 ? -7.049 19.823 5.381 1.00 90.38 170 ASN A O 1
ATOM 1359 N N . LEU A 1 171 ? -8.369 18.789 3.897 1.00 90.62 171 LEU A N 1
ATOM 1360 C CA . LEU A 1 171 ? -7.276 18.119 3.188 1.00 90.62 171 LEU A CA 1
ATOM 1361 C C . LEU A 1 171 ? -6.601 19.004 2.144 1.00 90.62 171 LEU A C 1
ATOM 1363 O O . LEU A 1 171 ? -5.376 19.053 2.102 1.00 90.62 171 LEU A O 1
ATOM 1367 N N . TYR A 1 172 ? -7.381 19.688 1.310 1.00 90.38 172 TYR A N 1
ATOM 1368 C CA . TYR A 1 172 ? -6.871 20.309 0.087 1.00 90.38 172 TYR A CA 1
ATOM 1369 C C . TYR A 1 172 ? -6.729 21.829 0.173 1.00 90.38 172 TYR A C 1
ATOM 1371 O O . TYR A 1 172 ? -5.933 22.392 -0.574 1.00 90.38 172 TYR A O 1
ATOM 1379 N N . SER A 1 173 ? -7.452 22.504 1.073 1.00 88.94 173 SER A N 1
ATOM 1380 C CA . SER A 1 173 ? -7.463 23.976 1.140 1.00 88.94 173 SER A CA 1
ATOM 1381 C C . SER A 1 173 ? -6.358 24.580 2.007 1.00 88.94 173 SER A C 1
ATOM 1383 O O . SER A 1 173 ? -6.279 25.798 2.135 1.00 88.94 173 SER A O 1
ATOM 1385 N N . ASP A 1 174 ? -5.534 23.754 2.645 1.00 83.44 174 ASP A N 1
ATOM 1386 C CA . ASP A 1 174 ? -4.458 24.200 3.527 1.00 83.44 174 ASP A CA 1
ATOM 1387 C C . ASP A 1 174 ? -3.106 24.176 2.788 1.00 83.44 174 ASP A C 1
ATOM 1389 O O . ASP A 1 174 ? -2.613 23.079 2.488 1.00 83.44 174 ASP A O 1
ATOM 1393 N N . PRO A 1 175 ? -2.485 25.346 2.522 1.00 82.06 175 PRO A N 1
ATOM 1394 C CA . PRO A 1 175 ? -1.201 25.445 1.827 1.00 82.06 175 PRO A CA 1
ATOM 1395 C C . PRO A 1 175 ? -0.071 24.672 2.517 1.00 82.06 175 PRO A C 1
ATOM 1397 O O . PRO A 1 175 ? 0.794 24.113 1.839 1.00 82.06 175 PRO A O 1
ATOM 1400 N N . MET A 1 176 ? -0.111 24.563 3.852 1.00 79.56 176 MET A N 1
ATOM 1401 C CA . MET A 1 176 ? 0.918 23.875 4.642 1.00 79.56 176 MET A CA 1
ATOM 1402 C C . MET A 1 176 ? 0.989 22.379 4.323 1.00 79.56 176 MET A C 1
ATOM 1404 O O . MET A 1 176 ? 2.050 21.763 4.447 1.00 79.56 176 MET A O 1
ATOM 1408 N N . THR A 1 177 ? -0.127 21.804 3.854 1.00 80.56 177 THR A N 1
ATOM 1409 C CA . THR A 1 177 ? -0.214 20.406 3.399 1.00 80.56 177 THR A CA 1
ATOM 1410 C C . THR A 1 177 ? 0.793 20.115 2.287 1.00 80.56 177 THR A C 1
ATOM 1412 O O . THR A 1 177 ? 1.355 19.024 2.227 1.00 80.56 177 THR A O 1
ATOM 1415 N N . TRP A 1 178 ? 1.037 21.091 1.410 1.00 82.31 178 TRP A N 1
ATOM 1416 C CA . TRP A 1 178 ? 1.855 20.920 0.209 1.00 82.31 178 TRP A CA 1
ATOM 1417 C C . TRP A 1 178 ? 3.273 21.460 0.369 1.00 82.31 178 TRP A C 1
ATOM 1419 O O . TRP A 1 178 ? 4.182 21.009 -0.325 1.00 82.31 178 TRP A O 1
ATOM 1429 N N . GLU A 1 179 ? 3.484 22.371 1.318 1.00 77.50 179 GLU A N 1
ATOM 1430 C CA . GLU A 1 179 ? 4.765 23.040 1.549 1.00 77.50 179 GLU A CA 1
ATOM 1431 C C . GLU A 1 179 ? 5.914 22.056 1.840 1.00 77.50 179 GLU A C 1
ATOM 1433 O O . GLU A 1 179 ? 7.054 22.246 1.413 1.00 77.50 179 GLU A O 1
ATOM 1438 N N . HIS A 1 180 ? 5.609 20.959 2.534 1.00 68.62 180 HIS A N 1
ATOM 1439 C CA . HIS A 1 180 ? 6.590 19.941 2.910 1.00 68.62 180 HIS A CA 1
ATOM 1440 C C . HIS A 1 180 ? 6.707 18.812 1.879 1.00 68.62 180 HIS A C 1
ATOM 1442 O O . HIS A 1 180 ? 7.674 18.055 1.918 1.00 68.62 180 HIS A O 1
ATOM 1448 N N . ALA A 1 181 ? 5.780 18.716 0.917 1.00 68.81 181 ALA A N 1
ATOM 1449 C CA . ALA A 1 181 ? 5.749 17.624 -0.057 1.00 68.81 181 ALA A CA 1
ATOM 1450 C C . ALA A 1 181 ? 7.002 17.578 -0.953 1.00 68.81 181 ALA A C 1
ATOM 1452 O O . ALA A 1 181 ? 7.327 16.532 -1.512 1.00 68.81 181 ALA A O 1
ATOM 1453 N N . GLN A 1 182 ? 7.719 18.700 -1.082 1.00 66.06 182 GLN A N 1
ATOM 1454 C CA . GLN A 1 182 ? 8.926 18.812 -1.904 1.00 66.06 182 GLN A CA 1
ATOM 1455 C C . GLN A 1 182 ? 10.230 18.925 -1.098 1.00 66.06 182 GLN A C 1
ATOM 1457 O O . GLN A 1 182 ? 11.307 18.865 -1.696 1.00 66.06 182 GLN A O 1
ATOM 1462 N N . ARG A 1 183 ? 10.172 19.079 0.234 1.00 64.19 183 ARG A N 1
ATOM 1463 C CA . ARG A 1 183 ? 11.374 19.336 1.052 1.00 64.19 183 ARG A CA 1
ATOM 1464 C C . ARG A 1 183 ? 12.293 18.121 1.171 1.00 64.19 183 ARG A C 1
ATOM 1466 O O . ARG A 1 183 ? 13.508 18.288 1.146 1.00 64.19 183 ARG A O 1
ATOM 1473 N N . ASP A 1 184 ? 11.735 16.912 1.178 1.00 65.12 184 ASP A N 1
ATOM 1474 C CA . ASP A 1 184 ? 12.497 15.661 1.333 1.00 65.12 184 ASP A CA 1
ATOM 1475 C C . ASP A 1 184 ? 13.073 15.120 0.010 1.00 65.12 184 ASP A C 1
ATOM 1477 O O . ASP A 1 184 ? 13.411 13.937 -0.114 1.00 65.12 184 ASP A O 1
ATOM 1481 N N . ARG A 1 185 ? 13.180 15.961 -1.026 1.00 66.69 185 ARG A N 1
ATOM 1482 C CA . ARG A 1 185 ? 13.723 15.531 -2.316 1.00 66.69 185 ARG A CA 1
ATOM 1483 C C . ARG A 1 185 ? 15.224 15.281 -2.176 1.00 66.69 185 ARG A C 1
ATOM 1485 O O . ARG A 1 185 ? 16.010 16.205 -1.973 1.00 66.69 185 ARG A O 1
ATOM 1492 N N . LEU A 1 186 ? 15.622 14.018 -2.304 1.00 68.94 186 LEU A N 1
ATOM 1493 C CA . LEU A 1 186 ? 17.024 13.605 -2.291 1.00 68.94 186 LEU A CA 1
ATOM 1494 C C . LEU A 1 186 ? 17.795 14.346 -3.389 1.00 68.94 186 LEU A C 1
ATOM 1496 O O . LEU A 1 186 ? 17.510 14.175 -4.571 1.00 68.94 186 LEU A O 1
ATOM 1500 N N . ARG A 1 187 ? 18.778 15.161 -2.993 1.00 77.69 187 ARG A N 1
ATOM 1501 C CA . ARG A 1 187 ? 19.601 15.958 -3.920 1.00 77.69 187 ARG A CA 1
ATOM 1502 C C . ARG A 1 187 ? 20.818 15.201 -4.473 1.00 77.69 187 ARG A C 1
ATOM 1504 O O . ARG A 1 187 ? 21.504 15.714 -5.345 1.00 77.69 187 ARG A O 1
ATOM 1511 N N . SER A 1 188 ? 21.096 13.992 -3.976 1.00 86.56 188 SER A N 1
ATOM 1512 C CA . SER A 1 188 ? 22.248 13.181 -4.396 1.00 86.56 188 SER A CA 1
ATOM 1513 C C . SER A 1 188 ? 21.885 12.201 -5.512 1.00 86.56 188 SER A C 1
ATOM 1515 O O . SER A 1 188 ? 21.036 11.323 -5.327 1.00 86.56 188 SER A O 1
ATOM 1517 N N . SER A 1 189 ? 22.598 12.296 -6.636 1.00 87.19 189 SER A N 1
ATOM 1518 C CA . SER A 1 189 ? 22.455 11.399 -7.791 1.00 87.19 189 SER A CA 1
ATOM 1519 C C . SER A 1 189 ? 22.751 9.938 -7.443 1.00 87.19 189 SER A C 1
ATOM 1521 O O . SER A 1 189 ? 22.050 9.039 -7.904 1.00 87.19 189 SER A O 1
ATOM 1523 N N . LEU A 1 190 ? 23.741 9.685 -6.578 1.00 87.56 190 LEU A N 1
ATOM 1524 C CA . LEU A 1 190 ? 24.091 8.328 -6.141 1.00 87.56 190 LEU A CA 1
ATOM 1525 C C . LEU A 1 190 ? 22.987 7.709 -5.282 1.00 87.56 190 LEU A C 1
ATOM 1527 O O . LEU A 1 190 ? 22.634 6.545 -5.468 1.00 87.56 190 LEU A O 1
ATOM 1531 N N . LEU A 1 191 ? 22.395 8.492 -4.375 1.00 87.44 191 LEU A N 1
ATOM 1532 C CA . LEU A 1 191 ? 21.264 8.021 -3.577 1.00 87.44 191 LEU A CA 1
ATOM 1533 C C . LEU A 1 191 ? 20.046 7.755 -4.463 1.00 87.44 191 LEU A C 1
ATOM 1535 O O . LEU A 1 191 ? 19.397 6.725 -4.295 1.00 87.44 191 LEU A O 1
ATOM 1539 N N . MET A 1 192 ? 19.760 8.619 -5.441 1.00 86.12 192 MET A N 1
A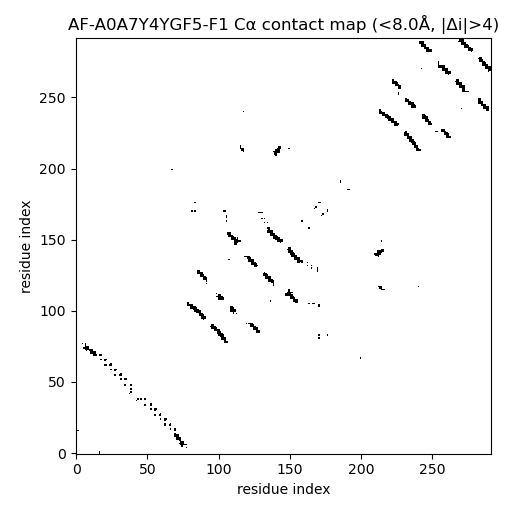TOM 1540 C CA . MET A 1 192 ? 18.699 8.372 -6.424 1.00 86.12 192 MET A CA 1
ATOM 1541 C C . MET A 1 192 ? 18.924 7.072 -7.202 1.00 86.12 192 MET A C 1
ATOM 1543 O O . MET A 1 192 ? 17.996 6.269 -7.312 1.00 86.12 192 MET A O 1
ATOM 1547 N N . ALA A 1 193 ? 20.146 6.823 -7.681 1.00 84.19 193 ALA A N 1
ATOM 1548 C CA . ALA A 1 193 ? 20.498 5.576 -8.361 1.00 84.19 193 ALA A CA 1
ATOM 1549 C C . ALA A 1 193 ? 20.316 4.356 -7.439 1.00 84.19 193 ALA A C 1
ATOM 1551 O O . ALA A 1 193 ? 19.699 3.362 -7.827 1.00 84.19 193 ALA A O 1
ATOM 1552 N N . GLY A 1 194 ? 20.758 4.453 -6.182 1.00 87.19 194 GLY A N 1
ATOM 1553 C CA . GLY A 1 194 ? 20.517 3.426 -5.168 1.00 87.19 194 GLY A CA 1
ATOM 1554 C C . GLY A 1 194 ? 19.025 3.173 -4.926 1.00 87.19 194 GLY A C 1
ATOM 1555 O O . GLY A 1 194 ? 18.586 2.023 -4.874 1.00 87.19 194 GLY A O 1
ATOM 1556 N N . HIS A 1 195 ? 18.209 4.225 -4.846 1.00 85.56 195 HIS A N 1
ATOM 1557 C CA . HIS A 1 195 ? 16.757 4.110 -4.713 1.00 85.56 195 HIS A CA 1
ATOM 1558 C C . HIS A 1 195 ? 16.093 3.478 -5.937 1.00 85.56 195 HIS A C 1
ATOM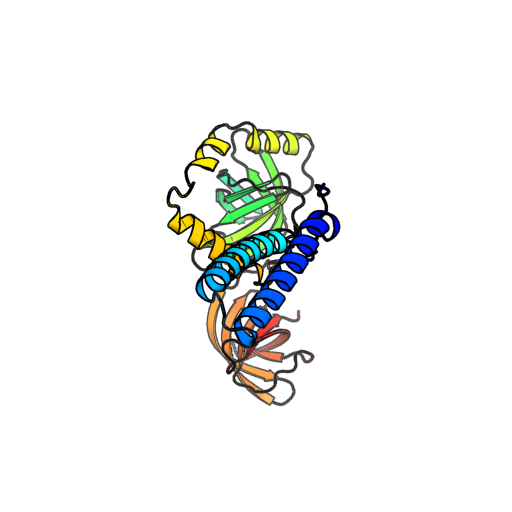 1560 O O . HIS A 1 195 ? 15.165 2.686 -5.756 1.00 85.56 195 HIS A O 1
ATOM 1566 N N . LEU A 1 196 ? 16.572 3.770 -7.150 1.00 84.06 196 LEU A N 1
ATOM 1567 C CA . LEU A 1 196 ? 16.116 3.121 -8.378 1.00 84.06 196 LEU A CA 1
ATOM 1568 C C . LEU A 1 196 ? 16.399 1.615 -8.326 1.00 84.06 196 LEU A C 1
ATOM 1570 O O . LEU A 1 196 ? 15.472 0.819 -8.471 1.00 84.06 196 LEU A O 1
ATOM 1574 N N . LEU A 1 197 ? 17.637 1.218 -8.017 1.00 84.31 197 LEU A N 1
ATOM 1575 C CA . LEU A 1 197 ? 18.030 -0.190 -7.881 1.00 84.31 197 LEU A CA 1
ATOM 1576 C C . LEU A 1 197 ? 17.216 -0.909 -6.797 1.00 84.31 197 LEU A C 1
ATOM 1578 O O . LEU A 1 197 ? 16.661 -1.983 -7.030 1.00 84.31 197 LEU A O 1
ATOM 1582 N N . ILE A 1 198 ? 17.063 -0.297 -5.620 1.00 85.69 198 ILE A N 1
ATOM 1583 C CA . ILE A 1 198 ? 16.218 -0.829 -4.543 1.00 85.69 198 ILE A CA 1
ATOM 1584 C C . ILE A 1 198 ? 14.757 -0.930 -5.000 1.00 85.69 198 ILE A C 1
ATOM 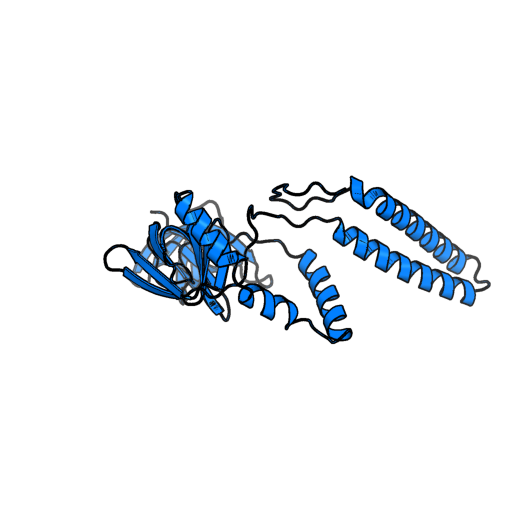1586 O O . ILE A 1 198 ? 14.069 -1.886 -4.638 1.00 85.69 198 ILE A O 1
ATOM 1590 N N . GLY A 1 199 ? 14.264 0.039 -5.771 1.00 82.19 199 GLY A N 1
ATOM 1591 C CA . GLY A 1 199 ? 12.926 0.048 -6.355 1.00 82.19 199 GLY A CA 1
ATOM 1592 C C . GLY A 1 199 ? 12.700 -1.126 -7.306 1.00 82.19 199 GLY A C 1
ATOM 1593 O O . GLY A 1 199 ? 11.696 -1.829 -7.161 1.00 82.19 199 GLY A O 1
ATOM 1594 N N . LEU A 1 200 ? 13.662 -1.386 -8.195 1.00 82.44 200 LEU A N 1
ATOM 1595 C CA . LEU A 1 200 ? 13.678 -2.529 -9.111 1.00 82.44 200 LEU A CA 1
ATOM 1596 C C . LEU A 1 200 ? 13.700 -3.855 -8.337 1.00 82.44 200 LEU A C 1
ATOM 1598 O O . LEU A 1 200 ? 12.858 -4.720 -8.557 1.00 82.44 200 LEU A O 1
ATOM 1602 N N . LEU A 1 201 ? 14.565 -3.995 -7.330 1.00 82.56 201 LEU A N 1
ATOM 1603 C CA . LEU A 1 201 ? 14.611 -5.200 -6.491 1.00 82.56 201 LEU A CA 1
ATOM 1604 C C . LEU A 1 201 ? 13.322 -5.404 -5.679 1.00 82.56 201 LEU A C 1
ATOM 1606 O O . LEU A 1 201 ? 12.847 -6.528 -5.499 1.00 82.56 201 LEU A O 1
ATOM 1610 N N . LYS A 1 202 ? 12.724 -4.318 -5.173 1.00 80.62 202 LYS A N 1
ATOM 1611 C CA . LYS A 1 202 ? 11.433 -4.360 -4.471 1.00 80.62 202 LYS A CA 1
ATOM 1612 C C . LYS A 1 202 ? 10.284 -4.714 -5.410 1.00 80.62 202 LYS A C 1
ATOM 1614 O O . LYS A 1 202 ? 9.303 -5.273 -4.919 1.00 80.62 202 LYS A O 1
ATOM 1619 N N . HIS A 1 203 ? 10.398 -4.441 -6.712 1.00 77.62 203 HIS A N 1
ATOM 1620 C CA . HIS A 1 203 ? 9.394 -4.829 -7.699 1.00 77.62 203 HIS A CA 1
ATOM 1621 C C . HIS A 1 203 ? 9.132 -6.338 -7.640 1.00 77.62 203 HIS A C 1
ATOM 1623 O O . HIS A 1 203 ? 7.984 -6.757 -7.583 1.00 77.62 203 HIS A O 1
ATOM 1629 N N . PHE A 1 204 ? 10.161 -7.170 -7.495 1.00 76.44 204 PHE A N 1
ATOM 1630 C CA . PHE A 1 204 ? 10.003 -8.629 -7.425 1.00 76.44 204 PHE A CA 1
ATOM 1631 C C . PHE A 1 204 ? 9.457 -9.157 -6.088 1.00 76.44 204 PHE A C 1
ATOM 1633 O O . PHE A 1 204 ? 9.184 -10.348 -5.952 1.00 76.44 204 PHE A O 1
ATOM 1640 N N . ARG A 1 205 ? 9.256 -8.303 -5.076 1.00 75.56 205 ARG A N 1
ATOM 1641 C CA . ARG A 1 205 ? 8.691 -8.744 -3.793 1.00 75.56 205 ARG A CA 1
ATOM 1642 C C . ARG A 1 205 ? 7.166 -8.840 -3.877 1.00 75.56 205 ARG A C 1
ATOM 1644 O O . ARG A 1 205 ? 6.534 -7.892 -4.350 1.00 75.56 205 ARG A O 1
ATOM 1651 N N . PRO A 1 206 ? 6.550 -9.924 -3.369 1.00 67.38 206 PRO A N 1
ATOM 1652 C CA . PRO A 1 206 ? 5.100 -10.055 -3.361 1.00 67.38 206 PRO A CA 1
ATOM 1653 C C . PRO A 1 206 ? 4.477 -8.990 -2.456 1.00 67.38 206 PRO A C 1
ATOM 1655 O O . PRO A 1 206 ? 4.895 -8.807 -1.305 1.00 67.38 206 PRO A O 1
ATOM 1658 N N . LEU A 1 207 ? 3.457 -8.304 -2.971 1.00 67.81 207 LEU A N 1
ATOM 1659 C CA . LEU A 1 207 ? 2.626 -7.411 -2.172 1.00 67.81 207 LEU A CA 1
ATOM 1660 C C . LEU A 1 207 ? 1.811 -8.259 -1.193 1.00 67.81 207 LEU A C 1
ATOM 1662 O O . LEU A 1 207 ? 1.164 -9.229 -1.576 1.00 67.81 207 LEU A O 1
ATOM 1666 N N . ARG A 1 208 ? 1.873 -7.920 0.096 1.00 65.94 208 ARG A N 1
ATOM 1667 C CA . ARG A 1 208 ? 1.108 -8.604 1.142 1.00 65.94 208 ARG A CA 1
ATOM 1668 C C . ARG A 1 208 ? 0.059 -7.653 1.683 1.00 65.94 208 ARG A C 1
ATOM 1670 O O . ARG A 1 208 ? 0.400 -6.694 2.375 1.00 65.94 208 ARG A O 1
ATOM 1677 N N . LEU A 1 209 ? -1.203 -7.949 1.395 1.00 64.31 209 LEU A N 1
ATOM 1678 C CA . LEU A 1 209 ? -2.331 -7.247 1.992 1.00 64.31 209 LEU A CA 1
ATOM 1679 C C . LEU A 1 209 ? -2.324 -7.472 3.509 1.00 64.31 209 LEU A C 1
ATOM 1681 O O . LEU A 1 209 ? -2.318 -8.607 3.989 1.00 64.31 209 LEU A O 1
ATOM 1685 N N . ARG A 1 210 ? -2.312 -6.381 4.278 1.00 67.00 210 ARG A N 1
ATOM 1686 C CA . ARG A 1 210 ? -2.461 -6.422 5.736 1.00 67.00 210 ARG A CA 1
ATOM 1687 C C . ARG A 1 210 ? -3.911 -6.110 6.088 1.00 67.00 210 ARG A C 1
ATOM 1689 O O . ARG A 1 210 ? -4.329 -4.966 5.988 1.00 67.00 210 ARG A O 1
ATOM 1696 N N . ARG A 1 211 ? -4.667 -7.131 6.498 1.00 70.44 211 ARG A N 1
ATOM 1697 C CA . ARG A 1 211 ? -6.076 -7.017 6.936 1.00 70.44 211 ARG A CA 1
ATOM 1698 C C . ARG A 1 211 ? -6.278 -7.398 8.409 1.00 70.44 211 ARG A C 1
ATOM 1700 O O . ARG A 1 211 ? -7.366 -7.761 8.831 1.00 70.44 211 ARG A O 1
ATOM 1707 N N . ARG A 1 212 ? -5.199 -7.425 9.191 1.00 77.75 212 ARG A N 1
ATOM 1708 C CA . ARG A 1 212 ? -5.240 -7.876 10.587 1.00 77.75 212 ARG A CA 1
ATOM 1709 C C . ARG A 1 212 ? -5.844 -6.780 11.460 1.00 77.75 212 ARG A C 1
ATOM 1711 O O . ARG A 1 212 ? -5.407 -5.648 11.337 1.00 77.75 212 ARG A O 1
ATOM 1718 N N . GLN A 1 213 ? -6.787 -7.131 12.333 1.00 81.44 213 GLN A N 1
ATOM 1719 C CA . GLN A 1 213 ? -7.448 -6.216 13.283 1.00 81.44 213 GLN A CA 1
ATOM 1720 C C . GLN A 1 213 ? -7.072 -6.478 14.753 1.00 81.44 213 GLN A C 1
ATOM 1722 O O . GLN A 1 213 ? -7.423 -5.699 15.631 1.00 81.44 213 GLN A O 1
ATOM 1727 N N . ALA A 1 214 ? -6.361 -7.575 15.026 1.00 80.06 214 ALA A N 1
ATOM 1728 C CA . ALA A 1 214 ? -5.848 -7.894 16.353 1.00 80.06 214 ALA A CA 1
ATOM 1729 C C . ALA A 1 214 ? -4.313 -7.806 16.330 1.00 80.06 214 ALA A C 1
ATOM 1731 O O . ALA A 1 214 ? -3.680 -8.644 15.663 1.00 80.06 214 ALA A O 1
ATOM 1732 N N . PRO A 1 215 ? -3.708 -6.821 17.018 1.00 82.00 215 PRO A N 1
ATOM 1733 C CA . PRO A 1 215 ? -2.267 -6.620 17.002 1.00 82.00 215 PRO A CA 1
ATOM 1734 C C . PRO A 1 215 ? -1.543 -7.815 17.632 1.00 82.00 215 PRO A C 1
ATOM 1736 O O . PRO A 1 215 ? -2.063 -8.530 18.492 1.00 82.00 215 PRO A O 1
ATOM 1739 N N . ARG A 1 216 ? -0.322 -8.068 17.152 1.00 82.75 216 ARG A N 1
ATOM 1740 C CA . ARG A 1 216 ? 0.553 -9.105 17.701 1.00 82.75 216 ARG A CA 1
ATOM 1741 C C . ARG A 1 216 ? 1.400 -8.534 18.826 1.00 82.75 216 ARG A C 1
ATOM 1743 O O . ARG A 1 216 ? 2.168 -7.594 18.618 1.00 82.75 216 ARG A O 1
ATOM 1750 N N . GLN A 1 217 ? 1.326 -9.180 19.973 1.00 81.12 217 GLN A N 1
ATOM 1751 C CA . GLN A 1 217 ? 2.227 -8.979 21.087 1.00 81.12 217 GLN A CA 1
ATOM 1752 C C . GLN A 1 217 ? 3.379 -9.972 20.964 1.00 81.12 217 GLN A C 1
ATOM 1754 O O . GLN A 1 217 ? 3.182 -11.151 20.648 1.00 81.12 217 GLN A O 1
ATOM 1759 N N . TRP A 1 218 ? 4.597 -9.469 21.149 1.00 79.62 218 TRP A N 1
ATOM 1760 C CA . TRP A 1 218 ? 5.771 -10.327 21.155 1.00 79.62 218 TRP A CA 1
ATOM 1761 C C . TRP A 1 218 ? 5.731 -11.148 22.435 1.00 79.62 218 TRP A C 1
ATOM 1763 O O . TRP A 1 218 ? 5.605 -10.591 23.522 1.00 79.62 218 TRP A O 1
ATOM 1773 N N . HIS A 1 219 ? 5.768 -12.464 22.294 1.00 81.69 219 HIS A N 1
ATOM 1774 C CA . HIS A 1 219 ? 5.712 -13.370 23.425 1.00 81.69 219 HIS A CA 1
ATOM 1775 C C . HIS A 1 219 ? 6.530 -14.596 23.069 1.00 81.69 219 HIS A C 1
ATOM 1777 O O . HIS A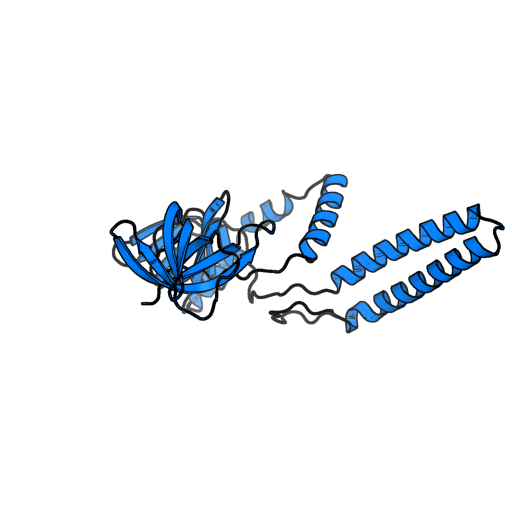 1 219 ? 6.137 -15.361 22.186 1.00 81.69 219 HIS A O 1
ATOM 1783 N N . VAL A 1 220 ? 7.670 -14.746 23.739 1.00 85.38 220 VAL A N 1
ATOM 1784 C CA . VAL A 1 220 ? 8.541 -15.902 23.571 1.00 85.38 220 VAL A CA 1
ATOM 1785 C C . VAL A 1 220 ? 8.300 -16.863 24.716 1.00 85.38 220 VAL A C 1
ATOM 1787 O O . VAL A 1 220 ? 8.498 -16.515 25.874 1.00 85.38 220 VAL A O 1
ATOM 1790 N N . GLY A 1 221 ? 7.859 -18.068 24.382 1.00 85.44 221 GLY A N 1
ATOM 1791 C CA . GLY A 1 221 ? 7.598 -19.111 25.363 1.00 85.44 221 GLY A CA 1
ATOM 1792 C C . GLY A 1 221 ? 7.607 -20.481 24.712 1.00 85.44 221 GLY A C 1
ATOM 1793 O O . GLY A 1 221 ? 7.246 -20.622 23.543 1.00 85.44 221 GLY A O 1
ATOM 1794 N N . VAL A 1 222 ? 8.035 -21.497 25.452 1.00 87.44 222 VAL A N 1
ATOM 1795 C CA . VAL A 1 222 ? 7.960 -22.884 24.987 1.00 87.44 222 VAL A CA 1
ATOM 1796 C C . VAL A 1 222 ? 6.556 -23.409 25.265 1.00 87.44 222 VAL A C 1
ATOM 1798 O O . VAL A 1 222 ? 6.022 -23.234 26.355 1.00 87.44 222 VAL A O 1
ATOM 1801 N N . THR A 1 223 ? 5.946 -24.042 24.270 1.00 88.38 223 THR A N 1
ATOM 1802 C CA . THR A 1 223 ? 4.642 -24.694 24.389 1.00 88.38 223 THR A CA 1
ATOM 1803 C C . THR A 1 223 ? 4.685 -26.087 23.770 1.00 88.38 223 THR A C 1
ATOM 1805 O O . THR A 1 223 ? 5.550 -26.407 22.949 1.00 88.38 223 THR A O 1
ATOM 1808 N N . GLU A 1 224 ? 3.742 -26.925 24.178 1.00 89.06 224 GLU A N 1
ATOM 1809 C CA . GLU A 1 224 ? 3.503 -28.229 23.582 1.00 89.06 224 GLU A CA 1
ATOM 1810 C C . GLU A 1 224 ? 2.291 -28.133 22.654 1.00 89.06 224 GLU A C 1
ATOM 1812 O O . GLU A 1 224 ? 1.230 -27.623 23.027 1.00 89.06 224 GLU A O 1
ATOM 1817 N N . VAL A 1 225 ? 2.471 -28.609 21.426 1.00 89.44 225 VAL A N 1
ATOM 1818 C CA . VAL A 1 225 ? 1.442 -28.637 20.390 1.00 89.44 225 VAL A CA 1
ATOM 1819 C C . VAL A 1 225 ? 1.155 -30.083 20.050 1.00 89.44 225 VAL A C 1
ATOM 1821 O O . VAL A 1 225 ? 2.060 -30.835 19.694 1.00 89.44 225 VAL A O 1
ATOM 1824 N N . GLN A 1 226 ? -0.110 -30.463 20.111 1.00 88.50 226 GLN A N 1
ATOM 1825 C CA . GLN A 1 226 ? -0.574 -31.750 19.636 1.00 88.50 226 GLN A CA 1
ATOM 1826 C C . GLN A 1 226 ? -1.165 -31.594 18.232 1.00 88.50 226 GLN A C 1
ATOM 1828 O O . GLN A 1 226 ? -2.102 -30.824 18.008 1.00 88.50 226 GLN A O 1
ATOM 1833 N N . ILE A 1 227 ? -0.592 -32.338 17.288 1.00 85.44 227 ILE A N 1
ATOM 1834 C CA . ILE A 1 227 ? -1.006 -32.402 15.888 1.00 85.44 227 ILE A CA 1
ATOM 1835 C C . ILE A 1 227 ? -1.462 -33.840 15.628 1.00 85.44 227 ILE A C 1
ATOM 1837 O O . ILE A 1 227 ? -0.650 -34.766 15.548 1.00 85.44 227 ILE A O 1
ATOM 1841 N N . GLY A 1 228 ? -2.778 -34.051 15.567 1.00 83.25 228 GLY A N 1
ATOM 1842 C CA . GLY A 1 228 ? -3.353 -35.397 15.559 1.00 83.25 228 GLY A CA 1
ATOM 1843 C C . GLY A 1 228 ? -2.963 -36.179 16.821 1.00 83.25 228 GLY A C 1
ATOM 1844 O O . GLY A 1 228 ? -3.296 -35.778 17.937 1.00 83.25 228 GLY A O 1
ATOM 1845 N N . LYS A 1 229 ? -2.236 -37.291 16.649 1.00 79.94 229 LYS A N 1
ATOM 1846 C CA . LYS A 1 229 ? -1.749 -38.140 17.755 1.00 79.94 229 LYS A CA 1
ATOM 1847 C C . LYS A 1 229 ? -0.334 -37.787 18.238 1.00 79.94 229 LYS A C 1
ATOM 1849 O O . LYS A 1 229 ? 0.091 -38.299 19.269 1.00 79.94 229 LYS A O 1
ATOM 1854 N N . LYS A 1 230 ? 0.410 -36.939 17.516 1.00 85.44 230 LYS A N 1
ATOM 1855 C CA . LYS A 1 230 ? 1.808 -36.610 17.840 1.00 85.44 230 LYS A CA 1
ATOM 1856 C C . LYS A 1 230 ? 1.893 -35.308 18.629 1.00 85.44 230 LYS A C 1
ATOM 1858 O O . LYS A 1 230 ? 1.191 -34.343 18.324 1.00 85.44 230 LYS A O 1
ATOM 1863 N N . ARG A 1 231 ? 2.771 -35.277 19.632 1.00 86.94 231 ARG A N 1
ATOM 1864 C CA . ARG A 1 231 ? 3.087 -34.075 20.411 1.00 86.94 231 ARG A CA 1
ATOM 1865 C C . ARG A 1 231 ? 4.437 -33.520 19.982 1.00 86.94 231 ARG A C 1
ATOM 1867 O O . ARG A 1 231 ? 5.395 -34.266 19.797 1.00 86.94 231 ARG A O 1
ATOM 1874 N N . HIS A 1 232 ? 4.501 -32.207 19.820 1.00 87.69 232 HIS A N 1
ATOM 1875 C CA . HIS A 1 232 ? 5.683 -31.487 19.374 1.00 87.69 232 HIS A CA 1
ATOM 1876 C C . HIS A 1 232 ? 5.954 -30.308 20.301 1.00 87.69 232 HIS A C 1
ATOM 1878 O O . HIS A 1 232 ? 5.038 -29.583 20.689 1.00 87.69 232 HIS A O 1
ATOM 1884 N N . ARG A 1 233 ? 7.231 -30.074 20.611 1.00 88.00 233 ARG A N 1
ATOM 1885 C CA . ARG A 1 233 ? 7.656 -28.832 21.261 1.00 88.00 233 ARG A CA 1
ATOM 1886 C C . ARG A 1 233 ? 7.708 -27.713 20.227 1.00 88.00 233 ARG A C 1
ATOM 1888 O O . ARG A 1 233 ? 8.235 -27.886 19.125 1.00 88.00 233 ARG A O 1
ATOM 1895 N N . ALA A 1 234 ? 7.163 -26.563 20.593 1.00 88.44 234 ALA A N 1
ATOM 1896 C CA . ALA A 1 234 ? 7.130 -25.377 19.759 1.00 88.44 234 ALA A CA 1
ATOM 1897 C C . ALA A 1 234 ? 7.515 -24.145 20.573 1.00 88.44 234 ALA A C 1
ATOM 1899 O O . ALA A 1 234 ? 7.274 -24.075 21.775 1.00 88.44 234 ALA A O 1
ATOM 1900 N N . ILE A 1 235 ? 8.077 -23.148 19.901 1.00 88.88 235 ILE A N 1
ATOM 1901 C CA . ILE A 1 235 ? 8.327 -21.836 20.493 1.00 88.88 235 ILE A CA 1
ATOM 1902 C C . ILE A 1 235 ? 7.243 -20.888 19.994 1.00 88.88 235 ILE A C 1
ATOM 1904 O O . ILE A 1 235 ? 7.132 -20.618 18.793 1.00 88.88 235 ILE A O 1
ATOM 1908 N N . VAL A 1 236 ? 6.436 -20.376 20.918 1.00 89.19 236 VAL A N 1
ATOM 1909 C CA . VAL A 1 236 ? 5.585 -19.212 20.687 1.00 89.19 236 VAL A CA 1
ATOM 1910 C C . VAL A 1 236 ? 6.490 -18.025 20.430 1.00 89.19 236 VAL A C 1
ATOM 1912 O O . VAL A 1 236 ? 7.443 -17.812 21.165 1.00 89.19 236 VAL A O 1
ATOM 1915 N N . ARG A 1 237 ? 6.229 -17.288 19.352 1.00 86.00 237 ARG A N 1
ATOM 1916 C CA . ARG A 1 237 ? 6.963 -16.063 19.007 1.00 86.00 237 ARG A CA 1
ATOM 1917 C C . ARG A 1 237 ? 6.104 -14.819 19.183 1.00 86.00 237 ARG A C 1
ATOM 1919 O O . ARG A 1 237 ? 6.570 -13.797 19.671 1.00 86.00 237 ARG A O 1
ATOM 1926 N N . ASP A 1 238 ? 4.869 -14.901 18.698 1.00 85.31 238 ASP A N 1
ATOM 1927 C CA . ASP A 1 238 ? 3.917 -13.799 18.726 1.00 85.31 238 ASP A CA 1
ATOM 1928 C C . ASP A 1 238 ? 2.546 -14.347 19.146 1.00 85.31 238 ASP A C 1
ATOM 1930 O O . ASP A 1 238 ? 2.130 -15.403 18.655 1.00 85.31 238 ASP A O 1
ATOM 1934 N N . ARG A 1 239 ? 1.819 -13.612 19.988 1.00 84.69 239 ARG A N 1
ATOM 1935 C CA . ARG A 1 239 ? 0.435 -13.911 20.385 1.00 84.69 239 ARG A CA 1
ATOM 1936 C C . ARG A 1 239 ? -0.472 -12.729 20.045 1.00 84.69 239 ARG A C 1
ATOM 1938 O O . ARG A 1 239 ? -0.044 -11.585 20.033 1.00 84.69 239 ARG A O 1
ATOM 1945 N N . SER A 1 240 ? -1.722 -13.009 19.719 1.00 83.62 240 SER A N 1
ATOM 1946 C CA . SER A 1 240 ? -2.791 -12.021 19.539 1.00 83.62 240 SER A CA 1
ATOM 1947 C C . SER A 1 240 ? -4.082 -12.585 20.131 1.00 83.62 240 SER A C 1
ATOM 1949 O O . SER A 1 240 ? -4.151 -13.788 20.392 1.00 83.62 240 SER A O 1
ATOM 1951 N N . ALA A 1 241 ? -5.111 -11.752 20.306 1.00 79.00 241 ALA A N 1
ATOM 1952 C CA . ALA A 1 241 ? -6.401 -12.192 20.847 1.00 79.00 241 ALA A CA 1
ATOM 1953 C C . ALA A 1 241 ? -7.006 -13.383 20.070 1.00 79.00 241 ALA A C 1
ATOM 1955 O O . ALA A 1 241 ? -7.547 -14.310 20.666 1.00 79.00 241 ALA A O 1
ATOM 1956 N N . SER A 1 242 ? -6.846 -13.402 18.742 1.00 79.50 242 SER A N 1
ATOM 1957 C CA . SER A 1 242 ? -7.454 -14.396 17.847 1.00 79.50 242 SER A CA 1
ATOM 1958 C C . SER A 1 242 ? -6.471 -15.399 17.236 1.00 79.50 242 SER A C 1
ATOM 1960 O O . SER A 1 242 ? -6.861 -16.217 16.405 1.00 79.50 242 SER A O 1
ATOM 1962 N N . GLY A 1 243 ? -5.189 -15.371 17.604 1.00 83.69 243 GLY A N 1
ATOM 1963 C CA . GLY A 1 243 ? -4.207 -16.228 16.942 1.00 83.69 243 GLY A CA 1
ATOM 1964 C C . GLY A 1 243 ? -2.803 -16.177 17.517 1.00 83.69 243 GLY A C 1
ATOM 1965 O O . GLY A 1 243 ? -2.480 -15.343 18.362 1.00 83.69 243 GLY A O 1
ATOM 1966 N N . LEU A 1 244 ? -1.957 -17.081 17.034 1.00 86.94 244 LEU A N 1
ATOM 1967 C CA . LEU A 1 244 ? -0.646 -17.356 17.605 1.00 86.94 244 LEU A CA 1
ATOM 1968 C C . LEU A 1 244 ? 0.360 -17.704 16.498 1.00 86.94 244 LEU A C 1
ATOM 1970 O O . LEU A 1 244 ? 0.005 -18.281 15.473 1.00 86.94 244 LEU A O 1
ATOM 1974 N N . SER A 1 245 ? 1.618 -17.307 16.659 1.00 86.62 245 SER A N 1
ATOM 1975 C CA . SER A 1 245 ? 2.703 -17.657 15.740 1.00 86.62 245 SER A CA 1
ATOM 1976 C C . SER A 1 245 ? 3.660 -18.604 16.440 1.00 86.62 245 SER A C 1
ATOM 1978 O O . SER A 1 245 ? 4.278 -18.222 17.432 1.00 86.62 245 SER A O 1
ATOM 1980 N N . LEU A 1 246 ? 3.842 -19.787 15.862 1.00 87.75 246 LEU A N 1
ATOM 1981 C CA . LEU A 1 246 ? 4.727 -20.822 16.380 1.00 87.75 246 LEU A CA 1
ATOM 1982 C C . LEU A 1 246 ? 5.926 -21.051 15.464 1.00 87.75 246 LEU A C 1
ATOM 1984 O O . LEU A 1 246 ? 5.827 -20.941 14.239 1.00 87.75 246 LEU A O 1
ATOM 1988 N N . LEU A 1 247 ? 7.048 -21.400 16.077 1.00 87.12 247 LEU A N 1
ATOM 1989 C CA . LEU A 1 247 ? 8.176 -22.075 15.452 1.00 87.12 247 LEU A CA 1
ATOM 1990 C C . LEU A 1 247 ? 8.133 -23.529 15.910 1.00 87.12 247 LEU A C 1
ATOM 1992 O O . LEU A 1 247 ? 8.176 -23.790 17.110 1.00 87.12 247 LEU A O 1
ATOM 1996 N N . ILE A 1 248 ? 7.992 -24.456 14.968 1.00 84.50 248 ILE A N 1
ATOM 1997 C CA . ILE A 1 248 ? 7.833 -25.880 15.272 1.00 84.50 248 ILE A CA 1
ATOM 1998 C C . ILE A 1 248 ? 9.046 -26.646 14.784 1.00 84.50 248 ILE A C 1
ATOM 2000 O O . ILE A 1 248 ? 9.449 -26.505 13.633 1.00 84.50 248 ILE A O 1
ATOM 2004 N N . PHE A 1 249 ? 9.582 -27.498 15.649 1.00 79.75 249 PHE A N 1
ATOM 2005 C CA . PHE A 1 249 ? 10.666 -28.417 15.326 1.00 79.75 249 PHE A CA 1
ATOM 2006 C C . PHE A 1 249 ? 10.085 -29.749 14.831 1.00 79.75 249 PHE A C 1
ATOM 2008 O O . PHE A 1 249 ? 10.182 -30.775 15.498 1.00 79.75 249 PHE A O 1
ATOM 2015 N N . ALA A 1 250 ? 9.396 -29.715 13.689 1.00 73.00 250 ALA A N 1
ATOM 2016 C CA . ALA A 1 250 ? 8.826 -30.901 13.054 1.00 73.00 250 ALA A CA 1
ATOM 2017 C C . ALA A 1 250 ? 8.940 -30.802 11.530 1.00 73.00 250 ALA A C 1
ATOM 2019 O O . ALA A 1 250 ? 8.700 -29.741 10.946 1.00 73.00 250 ALA A O 1
ATOM 2020 N N . ASN A 1 251 ? 9.270 -31.926 10.893 1.00 67.94 251 ASN A N 1
ATOM 2021 C CA . ASN A 1 251 ? 9.449 -32.006 9.442 1.00 67.94 251 ASN A CA 1
ATOM 2022 C C . ASN A 1 251 ? 8.116 -31.874 8.688 1.00 67.94 251 ASN A C 1
ATOM 2024 O O . ASN A 1 251 ? 8.059 -31.241 7.630 1.00 67.94 251 ASN A O 1
ATOM 2028 N N . GLU A 1 252 ? 7.028 -32.381 9.276 1.00 68.81 252 GLU A N 1
ATOM 2029 C CA . GLU A 1 252 ? 5.690 -32.378 8.687 1.00 68.81 252 GLU A CA 1
ATOM 2030 C C . GLU A 1 252 ? 4.669 -31.741 9.626 1.00 68.81 252 GLU A C 1
ATOM 2032 O O . GLU A 1 252 ? 4.589 -32.043 10.813 1.00 68.81 252 GLU A O 1
ATOM 2037 N N . THR A 1 253 ? 3.899 -30.808 9.075 1.00 72.19 253 THR A N 1
ATOM 2038 C CA . THR A 1 253 ? 2.904 -30.008 9.797 1.00 72.19 253 THR A CA 1
ATOM 2039 C C . THR A 1 253 ? 1.670 -29.870 8.905 1.00 72.19 253 THR A C 1
ATOM 2041 O O . THR A 1 253 ? 1.638 -28.964 8.063 1.00 72.19 253 THR A O 1
ATOM 2044 N N . PRO A 1 254 ? 0.687 -30.787 9.005 1.00 77.81 254 PRO A N 1
ATOM 2045 C CA . PRO A 1 254 ? -0.543 -30.707 8.224 1.00 77.81 254 PRO A CA 1
ATOM 2046 C C . PRO A 1 254 ? -1.308 -29.418 8.544 1.00 77.81 254 PRO A C 1
ATOM 2048 O O . PRO A 1 254 ? -1.498 -29.063 9.709 1.00 77.81 254 PRO A O 1
ATOM 2051 N N . LEU A 1 255 ? -1.741 -28.717 7.490 1.00 78.19 255 LEU A N 1
ATOM 2052 C CA . LEU A 1 255 ? -2.533 -27.482 7.580 1.00 78.19 255 LEU A CA 1
ATOM 2053 C C . LEU A 1 255 ? -4.051 -27.743 7.643 1.00 78.19 255 LEU A C 1
ATOM 2055 O O . LEU A 1 255 ? -4.838 -26.819 7.821 1.00 78.19 255 LEU A O 1
ATOM 2059 N N . THR A 1 256 ? -4.477 -28.988 7.457 1.00 76.69 256 THR A N 1
ATOM 2060 C CA . THR A 1 256 ? -5.894 -29.365 7.372 1.00 76.69 256 THR A CA 1
ATOM 2061 C C . THR A 1 256 ? -6.488 -29.718 8.731 1.00 76.69 256 THR A C 1
ATOM 2063 O O . THR A 1 256 ? -7.671 -29.488 8.959 1.00 76.69 256 THR A O 1
ATOM 2066 N N . THR A 1 257 ? -5.675 -30.230 9.655 1.00 82.75 257 THR A N 1
ATOM 2067 C CA . THR A 1 257 ? -6.125 -30.649 10.985 1.00 82.75 257 THR A CA 1
ATOM 2068 C C . THR A 1 257 ? -6.027 -29.508 11.998 1.00 82.75 257 THR A C 1
ATOM 2070 O O . THR A 1 257 ? -5.015 -28.799 11.996 1.00 82.75 257 THR A O 1
ATOM 2073 N N . PRO A 1 258 ? -7.005 -29.352 12.908 1.00 85.19 258 PRO A N 1
ATOM 2074 C CA . PRO A 1 258 ? -6.866 -28.457 14.048 1.00 85.19 258 PRO A CA 1
ATOM 2075 C C . PRO A 1 258 ? -5.743 -28.942 14.971 1.00 85.19 258 PRO A C 1
ATOM 2077 O O . PRO A 1 258 ? -5.517 -30.140 15.145 1.00 85.19 258 PRO A O 1
ATOM 2080 N N . TRP A 1 259 ? -5.002 -27.995 15.530 1.00 88.94 259 TRP A N 1
ATOM 2081 C CA . TRP A 1 259 ? -3.895 -28.233 16.445 1.00 88.94 259 TRP A CA 1
ATOM 2082 C C . TRP A 1 259 ? -4.324 -27.853 17.851 1.00 88.94 259 TRP A C 1
ATOM 2084 O O . TRP A 1 259 ? -4.911 -26.790 18.052 1.00 88.94 259 TRP A O 1
ATOM 2094 N N . LEU A 1 260 ? -4.003 -28.691 18.830 1.00 88.38 260 LEU A N 1
ATOM 2095 C CA . LEU A 1 260 ? -4.244 -28.375 20.233 1.00 88.38 260 LEU A CA 1
ATOM 2096 C C . LEU A 1 260 ? -2.961 -27.791 20.813 1.00 88.38 260 LEU A C 1
ATOM 2098 O O . LEU A 1 260 ? -1.919 -28.441 20.799 1.00 88.38 260 LEU A O 1
ATOM 2102 N N . VAL A 1 261 ? -3.020 -26.555 21.296 1.00 87.62 261 VAL A N 1
ATOM 2103 C CA . VAL A 1 261 ? -1.871 -25.871 21.900 1.00 87.62 261 VAL A CA 1
ATOM 2104 C C . VAL A 1 261 ? -2.106 -25.770 23.399 1.00 87.62 261 VAL A C 1
ATOM 2106 O O . VAL A 1 261 ? -3.162 -25.296 23.825 1.00 87.62 261 VAL A O 1
ATOM 2109 N N . ARG A 1 262 ? -1.125 -26.198 24.200 1.00 86.12 262 ARG A N 1
ATOM 2110 C CA . ARG A 1 262 ? -1.183 -26.068 25.659 1.00 86.12 262 ARG A CA 1
ATOM 2111 C C . ARG A 1 262 ? -0.882 -24.623 26.068 1.00 86.12 262 ARG A C 1
ATOM 2113 O O . ARG A 1 262 ? 0.217 -24.114 25.837 1.00 86.12 262 ARG A O 1
ATOM 2120 N N . GLY A 1 263 ? -1.871 -23.952 26.652 1.00 7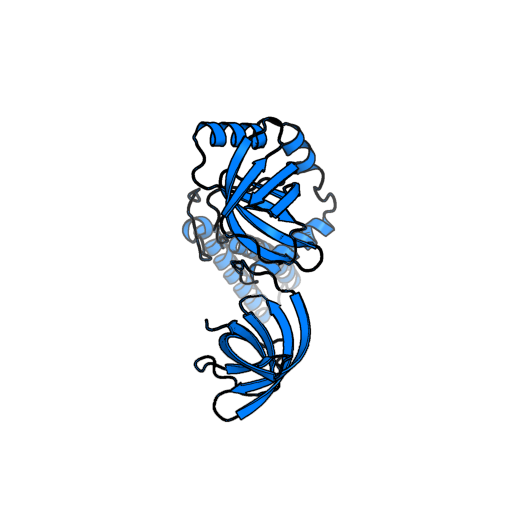9.25 263 GLY A N 1
ATOM 2121 C CA . GLY A 1 263 ? -1.728 -22.607 27.207 1.00 79.25 263 GLY A CA 1
ATOM 2122 C C . GLY A 1 263 ? -0.914 -22.585 28.505 1.00 79.25 263 GLY A C 1
ATOM 2123 O O . GLY A 1 263 ? -0.647 -23.625 29.102 1.00 79.25 263 GLY A O 1
ATOM 2124 N N . ALA A 1 264 ? -0.563 -21.382 28.970 1.00 68.81 264 ALA A N 1
ATOM 2125 C CA . ALA A 1 264 ? 0.200 -21.183 30.209 1.00 68.81 264 ALA A CA 1
ATOM 2126 C C . ALA A 1 264 ? -0.498 -21.757 31.462 1.00 68.81 264 ALA A C 1
ATOM 2128 O O . ALA A 1 264 ? 0.176 -22.177 32.390 1.00 68.81 264 ALA A O 1
ATOM 2129 N N . GLY A 1 265 ? -1.834 -21.835 31.461 1.00 69.62 265 GLY A N 1
ATOM 2130 C CA . GLY A 1 265 ? -2.627 -22.466 32.525 1.00 69.62 265 GLY A CA 1
ATOM 2131 C C . GLY A 1 265 ? -2.909 -23.959 32.314 1.00 69.62 265 GLY A C 1
ATOM 2132 O O . GLY A 1 265 ? -3.881 -24.469 32.854 1.00 69.62 265 GLY A O 1
ATOM 2133 N N . GLY A 1 266 ? -2.164 -24.650 31.444 1.00 75.50 266 GLY A N 1
ATOM 2134 C CA . GLY A 1 266 ? -2.343 -26.085 31.173 1.00 75.50 266 GLY A CA 1
ATOM 2135 C C . GLY A 1 266 ? -3.545 -26.452 30.291 1.00 75.50 266 GLY A C 1
ATOM 2136 O O . GLY A 1 266 ? -3.578 -27.557 29.748 1.00 75.50 266 GLY A O 1
ATOM 2137 N N . GLN A 1 267 ? -4.489 -25.532 30.072 1.00 82.44 267 GLN A N 1
ATOM 2138 C CA . GLN A 1 267 ? -5.639 -25.746 29.190 1.00 82.44 267 GLN A CA 1
ATOM 2139 C C . GLN A 1 267 ? -5.211 -25.931 27.728 1.00 82.44 267 GLN A C 1
ATOM 2141 O O . GLN A 1 267 ? -4.403 -25.165 27.192 1.00 82.44 267 GLN A O 1
ATOM 2146 N N . LEU A 1 268 ? -5.780 -26.943 27.073 1.00 84.69 268 LEU A N 1
ATOM 2147 C CA . LEU A 1 268 ? -5.615 -27.177 25.642 1.00 84.69 268 LEU A CA 1
ATOM 2148 C C . LEU A 1 268 ? -6.641 -26.345 24.880 1.00 84.69 268 LEU A C 1
ATOM 2150 O O . LEU A 1 268 ? -7.842 -26.500 25.082 1.00 84.69 268 LEU A O 1
ATOM 2154 N N . LYS A 1 269 ? -6.168 -25.481 23.981 1.00 87.56 269 LYS A N 1
ATOM 2155 C CA . LYS A 1 269 ? -7.035 -24.706 23.090 1.00 87.56 269 LYS A CA 1
ATOM 2156 C C . LYS A 1 269 ? -6.826 -25.137 21.645 1.00 87.56 269 LYS A C 1
ATOM 2158 O O . LYS A 1 269 ? -5.689 -25.347 21.218 1.00 87.56 269 LYS A O 1
ATOM 2163 N N . ALA A 1 270 ? -7.924 -25.270 20.905 1.00 88.62 270 ALA A N 1
ATOM 2164 C CA . ALA A 1 270 ? -7.898 -25.649 19.502 1.00 88.62 270 ALA A CA 1
ATOM 2165 C C . ALA A 1 270 ? -7.580 -24.449 18.601 1.00 88.62 270 ALA A C 1
ATOM 2167 O O . ALA A 1 270 ? -8.130 -23.353 18.741 1.00 88.62 270 ALA A O 1
ATOM 2168 N N . TYR A 1 271 ? -6.684 -24.676 17.648 1.00 88.62 271 TYR A N 1
ATOM 2169 C CA . TYR A 1 271 ? -6.242 -23.692 16.678 1.00 88.62 271 TYR A CA 1
ATOM 2170 C C . TYR A 1 271 ? -6.262 -24.272 15.267 1.00 88.62 271 TYR A C 1
ATOM 2172 O O . TYR A 1 271 ? -5.809 -25.388 15.033 1.00 88.62 271 TYR A O 1
ATOM 2180 N N . ARG A 1 272 ? -6.706 -23.480 14.295 1.00 88.62 272 AR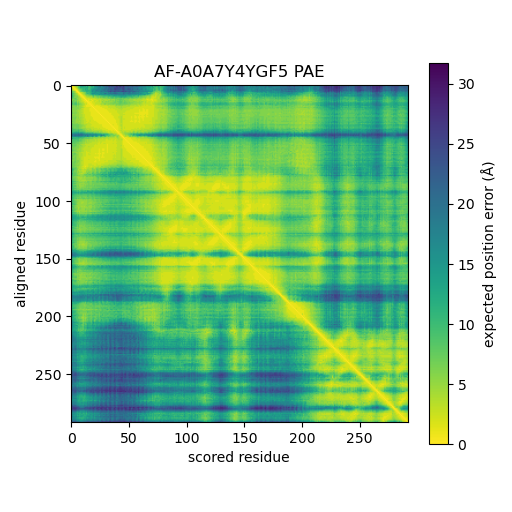G A N 1
ATOM 2181 C CA . ARG A 1 272 ? -6.594 -23.796 12.872 1.00 88.62 272 ARG A CA 1
ATOM 2182 C C . ARG A 1 272 ? -5.317 -23.176 12.297 1.00 88.62 272 ARG A C 1
ATOM 2184 O O . ARG A 1 272 ? -5.121 -21.963 12.431 1.00 88.62 272 ARG A O 1
ATOM 2191 N N . PRO A 1 273 ? -4.439 -23.948 11.643 1.00 85.81 273 PRO A N 1
ATOM 2192 C CA . PRO A 1 273 ? -3.296 -23.385 10.935 1.00 85.81 273 PRO A CA 1
ATOM 2193 C C . PRO A 1 273 ? -3.738 -22.677 9.647 1.00 85.81 273 PRO A C 1
ATOM 2195 O O . PRO A 1 273 ? -4.446 -23.236 8.819 1.00 85.81 273 PRO A O 1
ATOM 2198 N N . ILE A 1 274 ? -3.323 -21.417 9.492 1.00 83.44 274 ILE A N 1
ATOM 2199 C CA . ILE A 1 274 ? -3.678 -20.565 8.343 1.00 83.44 274 ILE A CA 1
ATOM 2200 C C . ILE A 1 274 ? -2.561 -20.546 7.303 1.00 83.44 274 ILE A C 1
ATOM 2202 O O . ILE A 1 274 ? -2.816 -20.514 6.104 1.00 83.44 274 ILE A O 1
ATOM 2206 N N . TYR A 1 275 ? -1.303 -20.502 7.747 1.00 82.75 275 TYR A N 1
ATOM 2207 C CA . TYR A 1 275 ? -0.168 -20.437 6.832 1.00 82.75 275 TYR A CA 1
ATOM 2208 C C . TYR A 1 275 ? 1.077 -21.089 7.417 1.00 82.75 275 TYR A C 1
ATOM 2210 O O . TYR A 1 275 ? 1.306 -21.066 8.629 1.00 82.75 275 TYR A O 1
ATOM 2218 N N . ARG A 1 276 ? 1.937 -21.572 6.519 1.00 81.94 276 ARG A N 1
ATOM 2219 C CA . ARG A 1 276 ? 3.285 -22.053 6.818 1.00 81.94 276 ARG A CA 1
ATOM 2220 C C . ARG A 1 276 ? 4.299 -21.267 6.000 1.00 81.94 276 ARG A C 1
ATOM 2222 O O . ARG A 1 276 ? 4.180 -21.164 4.786 1.00 81.94 276 ARG A O 1
ATOM 2229 N N . ALA A 1 277 ? 5.313 -20.733 6.665 1.00 78.81 277 ALA A N 1
ATOM 2230 C CA . ALA A 1 277 ? 6.444 -20.077 6.028 1.00 78.81 277 ALA A CA 1
ATOM 2231 C C . ALA A 1 277 ? 7.737 -20.710 6.542 1.00 78.81 277 ALA A C 1
ATOM 2233 O O . ALA A 1 277 ? 7.972 -20.747 7.747 1.00 78.81 277 ALA A O 1
ATOM 2234 N N . ARG A 1 278 ? 8.606 -21.188 5.650 1.00 72.94 278 ARG A N 1
ATOM 2235 C CA . ARG A 1 278 ? 9.955 -21.614 6.041 1.00 72.94 278 ARG A CA 1
ATOM 2236 C C . ARG A 1 278 ? 10.847 -20.381 6.103 1.00 72.94 278 ARG A C 1
ATOM 2238 O O . ARG A 1 278 ? 11.099 -19.748 5.081 1.00 72.94 278 ARG A O 1
ATOM 2245 N N . ARG A 1 279 ? 11.311 -20.018 7.300 1.00 57.41 279 ARG A N 1
ATOM 2246 C CA . ARG A 1 279 ? 12.386 -19.031 7.443 1.00 57.41 279 ARG A CA 1
ATOM 2247 C C . ARG A 1 279 ? 13.690 -19.822 7.492 1.00 57.41 279 ARG A C 1
ATOM 2249 O O . ARG A 1 279 ? 13.847 -20.656 8.371 1.00 57.41 279 ARG A O 1
ATOM 2256 N N . TRP A 1 280 ? 14.572 -19.586 6.522 1.00 56.22 280 TRP A N 1
ATOM 2257 C CA . TRP A 1 280 ? 15.930 -20.154 6.481 1.00 56.22 280 TRP A CA 1
ATOM 2258 C C . TRP A 1 280 ? 15.970 -21.692 6.475 1.00 56.22 280 TRP A C 1
ATOM 2260 O O . TRP A 1 280 ? 16.714 -22.298 7.230 1.00 56.22 280 TRP A O 1
ATOM 2270 N N . ARG A 1 281 ? 15.142 -22.309 5.615 1.00 57.47 281 ARG A N 1
ATOM 2271 C CA . ARG A 1 281 ? 15.081 -23.750 5.268 1.00 57.47 281 ARG A CA 1
ATOM 2272 C C . ARG A 1 281 ? 14.905 -24.784 6.406 1.00 57.47 281 ARG A C 1
ATOM 2274 O O . ARG A 1 281 ? 14.398 -25.853 6.094 1.00 57.47 281 ARG A O 1
ATOM 2281 N N . LEU A 1 282 ? 15.186 -24.478 7.675 1.00 69.38 282 LEU A N 1
ATOM 2282 C CA . LEU A 1 282 ? 15.277 -25.466 8.762 1.00 69.38 282 LEU A CA 1
ATOM 2283 C C . LEU A 1 282 ? 14.076 -25.478 9.715 1.00 69.38 282 LEU A C 1
ATOM 2285 O O . LEU A 1 282 ? 13.674 -26.545 10.159 1.00 69.38 282 LEU A O 1
ATOM 2289 N N . ILE A 1 283 ? 13.463 -24.325 10.016 1.00 77.56 283 ILE A N 1
ATOM 2290 C CA . ILE A 1 283 ? 12.384 -24.258 11.018 1.00 77.56 283 ILE A CA 1
ATOM 2291 C C . ILE A 1 283 ? 11.112 -23.664 10.392 1.00 77.56 283 ILE A C 1
ATOM 2293 O O . ILE A 1 283 ? 11.093 -22.479 10.022 1.00 77.56 283 ILE A O 1
ATOM 2297 N N . PRO A 1 284 ? 10.027 -24.451 10.238 1.00 81.12 284 PRO A N 1
ATOM 2298 C CA . PRO A 1 284 ? 8.753 -23.922 9.781 1.00 81.12 284 PRO A CA 1
ATOM 2299 C C . PRO A 1 284 ? 8.161 -22.967 10.822 1.00 81.12 284 PRO A C 1
ATOM 2301 O O . PRO A 1 284 ? 7.962 -23.299 11.991 1.00 81.12 284 PRO A O 1
ATOM 2304 N N . ARG A 1 285 ? 7.822 -21.762 10.359 1.00 85.06 285 ARG A N 1
ATOM 2305 C CA . ARG A 1 285 ? 6.961 -20.825 11.072 1.00 85.06 285 ARG A CA 1
ATOM 2306 C C . ARG A 1 285 ? 5.520 -21.080 10.660 1.00 85.06 285 ARG A C 1
ATOM 2308 O O . ARG A 1 285 ? 5.200 -20.973 9.475 1.00 85.06 285 ARG A O 1
ATOM 2315 N N . VAL A 1 286 ? 4.649 -21.325 11.630 1.00 85.88 286 VAL A N 1
ATOM 2316 C CA . VAL A 1 286 ? 3.223 -21.563 11.386 1.00 85.88 286 VAL A CA 1
ATOM 2317 C C . VAL A 1 286 ? 2.389 -20.500 12.086 1.00 85.88 286 VAL A C 1
ATOM 2319 O O . VAL A 1 286 ? 2.623 -20.163 13.246 1.00 85.88 286 VAL A O 1
ATOM 2322 N N . GLY A 1 287 ? 1.454 -19.916 11.339 1.00 85.75 287 GLY A N 1
ATOM 2323 C CA . GLY A 1 287 ? 0.440 -19.018 11.876 1.00 85.75 287 GLY A CA 1
ATOM 2324 C C . GLY A 1 287 ? -0.832 -19.790 12.193 1.00 85.75 287 GLY A C 1
ATOM 2325 O O . GLY A 1 287 ? -1.377 -20.454 11.316 1.00 85.75 287 GLY A O 1
ATOM 2326 N N . LEU A 1 288 ? -1.300 -19.665 13.427 1.00 86.12 288 LEU A N 1
ATOM 2327 C CA . LEU A 1 288 ? -2.491 -20.303 13.966 1.00 86.12 288 LEU A CA 1
ATOM 2328 C C . LEU A 1 288 ? -3.576 -19.264 14.264 1.00 86.12 288 LEU A C 1
ATOM 2330 O O . LEU A 1 288 ? -3.268 -18.164 14.728 1.00 86.12 288 LEU A O 1
ATOM 2334 N N . GLN A 1 289 ? -4.838 -19.625 14.049 1.00 87.31 289 GLN A N 1
ATOM 2335 C CA . GLN A 1 289 ? -6.018 -18.868 14.471 1.00 87.31 289 GLN A CA 1
ATOM 2336 C C . GLN A 1 289 ? -6.836 -19.697 15.448 1.00 87.31 289 GLN A C 1
ATOM 2338 O O . GLN A 1 289 ? -7.020 -20.891 15.235 1.00 87.31 289 GLN A O 1
ATOM 2343 N N . ALA A 1 290 ? -7.271 -19.073 16.539 1.00 84.62 290 ALA A N 1
ATOM 2344 C CA . ALA A 1 290 ? -8.116 -19.732 17.522 1.00 84.62 290 ALA A CA 1
ATOM 2345 C C . ALA A 1 290 ? -9.444 -20.121 16.866 1.00 84.62 290 ALA A C 1
ATOM 2347 O O . ALA A 1 290 ? -10.037 -19.309 16.153 1.00 84.62 290 ALA A O 1
ATOM 2348 N N . ILE A 1 291 ? -9.876 -21.356 17.101 1.00 84.12 291 ILE A N 1
ATOM 2349 C CA . ILE A 1 291 ? -11.236 -21.781 16.778 1.00 84.12 291 ILE A CA 1
ATOM 2350 C C . ILE A 1 291 ? -12.116 -21.293 17.945 1.00 84.12 291 ILE A C 1
ATOM 2352 O O . ILE A 1 291 ? -11.671 -21.434 19.092 1.00 84.12 291 ILE A O 1
ATOM 2356 N N . PRO A 1 292 ? -13.242 -20.609 17.669 1.00 74.00 292 PRO A N 1
ATOM 2357 C CA . PRO A 1 292 ? -14.178 -20.183 18.705 1.00 74.00 292 PRO A CA 1
ATOM 2358 C C . PRO A 1 292 ? -14.737 -21.373 19.487 1.00 74.00 292 PRO A C 1
ATOM 2360 O O . PRO A 1 292 ? -14.874 -22.463 18.884 1.00 74.00 292 PRO A O 1
#

Solvent-accessible surface area (backbone atoms only — not comparable to full-atom values): 16512 Å² total; per-residue (Å²): 127,83,80,82,86,70,77,30,90,55,75,48,70,46,59,85,80,34,43,69,56,52,51,51,42,52,53,49,51,51,51,46,52,50,50,54,50,48,51,69,71,67,63,66,65,55,67,61,49,50,53,51,47,52,53,51,50,53,53,45,52,55,42,51,54,55,55,58,64,34,46,42,74,52,39,82,63,94,63,73,68,44,73,42,80,36,40,34,37,38,41,50,92,91,49,75,47,75,52,48,30,47,31,37,39,96,59,28,40,27,30,62,67,50,72,80,63,78,67,70,63,56,37,40,36,36,40,56,46,93,62,66,52,72,47,43,30,32,63,54,24,23,36,61,44,90,95,60,49,24,37,35,32,36,28,61,46,87,72,48,72,65,55,50,51,45,49,48,48,57,62,72,71,41,69,74,63,57,67,58,75,64,68,81,62,80,86,47,68,67,59,50,52,51,50,48,53,51,48,59,62,51,63,78,51,82,86,74,87,80,69,46,56,54,29,62,43,83,41,81,46,81,34,50,34,32,54,83,93,46,76,42,62,26,37,35,48,32,38,34,92,58,29,39,33,36,39,37,84,58,98,75,79,76,61,84,54,62,28,37,36,43,44,98,84,67,50,71,44,54,22,39,46,76,48,77,46,69,58,85,87,75,43,40,34,36,37,31,32,55,58,132

pLDDT: mean 85.73, std 9.66, range [51.09, 98.06]

Foldseek 3Di:
DDDPQDAFPDWDFPCPVCVVLVVVLVVLVVVLVVLVVCCVPVVPPVVVSVVVNVVSVVVNVVSVLVSLVSGDDRDNDNWDKAQDWWWKWKDDPPDIDTDTWRIDTLFWTKDFDDDLAFDDQKIKMWTRFPDIDIFIKGWQAWEQDVPGGIMTIITTDPDDPVNSVVSCCRQPVDPVSCPCVCVPPDPDPVVVVVVSVVVSVCSPPDDDDGRHRWYKDADWDWKWKDDPPDIWIWTWGIDTPFWTKIWTQDPDDDQPTWMWIQDPVRDTFTWHWDDWDDDPPGIIITITTGDD

Sequence (292 aa):
VTPKGLLSEQRSFDWRSSASLAIATLITLAAIAKGLWEFWYFGIEKDAYFFNLSWASFNLLTLFVGLLMAWEKPQTRTEERIIKPIPFELRAGTLRITGTTHDVSLTGVSWFGASPDPLPPTMDMSLHGRIPFTCQVRLVYHDRLSGSGTKCGLAFRNLSEEHRRLLLLNLYSDPMTWEHAQRDRLRSSLLMAGHLLIGLLKHFRPLRLRRRQAPRQWHVGVTEVQIGKKRHRAIVRDRSASGLSLLIFANETPLTTPWLVRGAGGQLKAYRPIYRARRWRLIPRVGLQAIP

Secondary structure (DSSP, 8-state):
-PPTT---SS--B-HHHHHHHHHHHHHHHHHHHHHHHHHHHH-SSHHHHHHHHHHHHHHHHHHHHHHHHTB------SS--EE---EEEEEETTEEEEEE-SEEETTEEEEE---SSPPPSEEEEEE-SSS-EEEEEEEEEEEEPTTS-EEEEEEEES--HHHHHHHHHHHHS-THHHHTTTTT----HHHHHHHHHHHHHHHTSPP------SPPEEEEEEEEEEETTEEEEEEEEEEETTEEEEEE--S---SSS-EEEE-TTS-EEEEEEEEEEEETTTEEEEEEEE--

Radius of gyration: 26.73 Å; Cα contacts (8 Å, |Δi|>4): 480; chains: 1; bounding box: 61×64×70 Å